Protein AF-A0A094EWT6-F1 (afdb_monomer_lite)

Secondary structure (DSSP, 8-state):
------B-TTTSSSB--EEBTTS-EE-HHHIIIIIHHH-TT--BS--HHHHHHHHHHTTGGGGGS-HHHHHHHHHHTEEEEEEEEE-TTS-EEEEEEE-SHHHHHHHHHHTSSTT--SS---EEEE---BTTSSHHHHHHHHHHHSTTGGG-SS---PPPPPSSSGGGSB--TTEEEEEE-TTTTTSSS-EEEEEEPPBT-BS-SGGGT--SHHHHSEEEE-PPPTT--S-----TTSS--S-----PPPPPPPPP---------

Sequence (265 aa):
MTEPLDLCEKCEERSGDVICSCDARFCEQCFVKKHLVRNPKHRRGGNRKAEEAWNWISGKLGNLTSMATQFKEDEEAKWFGLYTDTTKRQDRITSIVETQRLYKIMAESIHYHNNSPRRQFPSITSFVGETGAGKSTLIRSLIYHSEKAKHFYPLEAPVPGATSGSLAIMSTTGEVNLYLDPTTFGTESPTFYADCEGMLGTEPVAVQHQSEWARYGKRYPVAAKDGMGGLCATAAGVVHGWGTEHNKPARPSGPNHHSQRTNAR

Foldseek 3Di:
DDDPQCAQPPPSPHHQPFQKLCRHGHDPCCVPPPVCVVVVVMDTDHPVVVVVLCCQLLVVVCPVPDPLVLLVVQLLQWAWWWDWDQDPVRDTWIWIFGDCNVVVQVVCLCVVDPPQDVAAAEAEDEDAAAQLPCRQSVQSSQLSPQPQNVVDVVRDGDNRFDNDDPRRQAWDHTTKGKHWRRNQRSYNYTYIYIYTIGPDGDHHPSVVRNDVSRVRTDIGTQDDDPDDPDRDRPPPPPPDDDDDPDDDDDDDDDDDDDDDDDDDD

pLDDT: mean 73.75, std 21.92, range [25.83, 97.62]

Structure (mmCIF, N/CA/C/O backbone):
data_AF-A0A094EWT6-F1
#
_entry.id   AF-A0A094EWT6-F1
#
loop_
_atom_site.group_PDB
_atom_site.id
_atom_site.type_symbol
_atom_site.label_atom_id
_atom_site.label_alt_id
_atom_site.label_comp_id
_atom_site.label_asym_id
_atom_site.label_entity_id
_atom_site.label_seq_id
_atom_site.pdbx_PDB_ins_code
_atom_site.Cartn_x
_atom_site.Cartn_y
_atom_site.Cartn_z
_atom_site.occupancy
_atom_site.B_iso_or_equiv
_atom_site.auth_seq_id
_atom_site.auth_comp_id
_atom_site.auth_asym_id
_atom_site.auth_atom_id
_atom_site.pdbx_PDB_model_num
ATOM 1 N N . MET A 1 1 ? 5.818 -21.428 -35.613 1.00 37.34 1 MET A N 1
ATOM 2 C CA . MET A 1 1 ? 6.049 -19.975 -35.725 1.00 37.34 1 MET A CA 1
ATOM 3 C C . MET A 1 1 ? 7.287 -19.699 -34.898 1.00 37.34 1 MET A C 1
ATOM 5 O O . MET A 1 1 ? 7.262 -19.983 -33.711 1.00 37.34 1 MET A O 1
ATOM 9 N N . THR A 1 2 ? 8.404 -19.354 -35.529 1.00 44.16 2 THR A N 1
ATOM 10 C CA . THR A 1 2 ? 9.647 -19.025 -34.820 1.00 44.16 2 THR A CA 1
ATOM 11 C C . THR A 1 2 ? 9.475 -17.654 -34.183 1.00 44.16 2 THR A C 1
ATOM 13 O O . THR A 1 2 ? 9.240 -16.689 -34.909 1.00 44.16 2 THR A O 1
ATOM 16 N N . GLU A 1 3 ? 9.544 -17.589 -32.853 1.00 49.62 3 GLU A N 1
ATOM 17 C CA . GLU A 1 3 ? 9.694 -16.333 -32.108 1.00 49.62 3 GLU A CA 1
ATOM 18 C C . GLU A 1 3 ? 10.782 -15.477 -32.785 1.00 49.62 3 GLU A C 1
ATOM 20 O O . GLU A 1 3 ? 11.835 -16.026 -33.143 1.00 49.62 3 GLU A O 1
ATOM 25 N N . PRO A 1 4 ? 10.544 -14.176 -33.034 1.00 59.00 4 PRO A N 1
ATOM 26 C CA . PRO A 1 4 ? 11.572 -13.312 -33.592 1.00 59.00 4 PRO A CA 1
ATOM 27 C C . PRO A 1 4 ? 12.773 -13.324 -32.645 1.00 59.00 4 PRO A C 1
ATOM 29 O O . PRO A 1 4 ? 12.642 -13.080 -31.449 1.00 59.00 4 PRO A O 1
ATOM 32 N N . LEU A 1 5 ? 13.949 -13.663 -33.176 1.00 65.12 5 LEU A N 1
ATOM 33 C CA . LEU A 1 5 ? 15.181 -13.624 -32.398 1.00 65.12 5 LEU A CA 1
ATOM 34 C C . LEU A 1 5 ? 15.400 -12.178 -31.946 1.00 65.12 5 LEU A C 1
ATOM 36 O O . LEU A 1 5 ? 15.556 -11.286 -32.781 1.00 65.12 5 LEU A O 1
ATOM 40 N N . ASP A 1 6 ? 15.410 -11.960 -30.631 1.00 84.81 6 ASP A N 1
ATOM 41 C CA . ASP A 1 6 ? 15.710 -10.674 -30.001 1.00 84.81 6 ASP A CA 1
ATOM 42 C C . ASP A 1 6 ? 17.193 -10.327 -30.227 1.00 84.81 6 ASP A C 1
ATOM 44 O O . ASP A 1 6 ? 18.050 -10.508 -29.361 1.00 84.81 6 ASP A O 1
ATOM 48 N N . LEU A 1 7 ? 17.522 -9.892 -31.442 1.00 93.31 7 LEU A N 1
ATOM 49 C CA . LEU A 1 7 ? 18.874 -9.565 -31.878 1.00 93.31 7 LEU A CA 1
ATOM 50 C C . LEU A 1 7 ? 19.273 -8.152 -31.441 1.00 93.31 7 LEU A C 1
ATOM 52 O O . LEU A 1 7 ? 18.455 -7.268 -31.201 1.00 93.31 7 LEU A O 1
ATOM 56 N N . CYS A 1 8 ? 20.579 -7.929 -31.349 1.00 94.06 8 CYS A N 1
ATOM 57 C CA . CYS A 1 8 ? 21.152 -6.620 -31.097 1.00 94.06 8 CYS A CA 1
ATOM 58 C C . CYS A 1 8 ? 20.812 -5.658 -32.242 1.00 94.06 8 CYS A C 1
ATOM 60 O O . CYS A 1 8 ? 21.305 -5.834 -33.350 1.00 94.06 8 CYS A O 1
ATOM 62 N N . GLU A 1 9 ? 20.149 -4.544 -31.940 1.00 92.94 9 GLU A N 1
ATOM 63 C CA . GLU A 1 9 ? 19.759 -3.508 -32.913 1.00 92.94 9 GLU A CA 1
ATOM 64 C C . GLU A 1 9 ? 20.943 -2.764 -33.554 1.00 92.94 9 GLU A C 1
ATOM 66 O O . GLU A 1 9 ? 20.766 -1.885 -34.395 1.00 92.94 9 GLU A O 1
ATOM 71 N N . LYS A 1 10 ? 22.183 -3.059 -33.136 1.00 93.50 10 LYS A N 1
ATOM 72 C CA . LYS A 1 10 ? 23.385 -2.418 -33.682 1.00 93.50 10 LYS A CA 1
ATOM 73 C C . LYS A 1 10 ? 24.199 -3.291 -34.618 1.00 93.50 10 LYS A C 1
ATOM 75 O O . LYS A 1 10 ? 24.806 -2.743 -35.538 1.00 93.50 10 LYS A O 1
ATOM 80 N N . CYS A 1 11 ? 24.334 -4.576 -34.311 1.00 93.69 11 CYS A N 1
ATOM 81 C CA . CYS A 1 11 ? 25.110 -5.496 -35.139 1.00 93.69 11 CYS A CA 1
ATOM 82 C C . CYS A 1 11 ? 24.260 -6.580 -35.779 1.00 93.69 11 CYS A C 1
ATOM 84 O O . CYS A 1 11 ? 24.776 -7.223 -36.672 1.00 93.69 11 CYS A O 1
ATOM 86 N N . GLU A 1 12 ? 23.036 -6.824 -35.303 1.00 93.06 12 GLU A N 1
ATOM 87 C CA . GLU A 1 12 ? 22.095 -7.835 -35.817 1.00 93.06 12 GLU A CA 1
ATOM 88 C C . GLU A 1 12 ? 22.634 -9.285 -35.829 1.00 93.06 12 GLU A C 1
ATOM 90 O O . GLU A 1 12 ? 21.929 -10.220 -36.171 1.00 93.06 12 GLU A O 1
ATOM 95 N N . GLU A 1 13 ? 23.873 -9.497 -35.382 1.00 91.50 13 GLU A N 1
ATOM 96 C CA . GLU A 1 13 ? 24.572 -10.788 -35.371 1.00 91.50 13 GLU A CA 1
ATOM 97 C C . GLU A 1 13 ? 24.490 -11.534 -34.031 1.00 91.50 13 GLU A C 1
ATOM 99 O O . GLU A 1 13 ? 24.772 -12.726 -33.956 1.00 91.50 13 GLU A O 1
ATOM 104 N N . ARG A 1 14 ? 24.198 -10.825 -32.936 1.00 91.06 14 ARG A N 1
ATOM 105 C CA . ARG A 1 14 ? 24.262 -11.352 -31.562 1.00 91.06 14 ARG A CA 1
ATOM 106 C C . ARG A 1 14 ? 22.958 -11.091 -30.832 1.00 91.06 14 ARG A C 1
ATOM 108 O O . ARG A 1 14 ? 22.257 -10.145 -31.184 1.00 91.06 14 ARG A O 1
ATOM 115 N N . SER A 1 15 ? 22.693 -11.860 -29.779 1.00 91.06 15 SER A N 1
ATOM 116 C CA . SER A 1 15 ? 21.574 -11.627 -28.866 1.00 91.06 15 SER A CA 1
ATOM 117 C C . SER A 1 15 ? 21.598 -10.203 -28.295 1.00 91.06 15 SER A C 1
ATOM 119 O O . SER A 1 15 ? 22.645 -9.648 -27.937 1.00 91.06 15 SER A O 1
ATOM 121 N N . GLY A 1 16 ? 20.425 -9.581 -28.263 1.00 90.31 16 GLY A N 1
ATOM 122 C CA . GLY A 1 16 ? 20.163 -8.261 -27.706 1.00 90.31 16 GLY A CA 1
ATOM 123 C C . GLY A 1 16 ? 19.939 -8.303 -26.195 1.00 90.31 16 GLY A C 1
ATOM 124 O O . GLY A 1 16 ? 18.959 -7.740 -25.716 1.00 90.31 16 GLY A O 1
ATOM 125 N N . ASP A 1 17 ? 20.832 -8.961 -25.449 1.00 89.06 17 ASP A N 1
ATOM 126 C CA . ASP A 1 17 ? 20.656 -9.242 -24.011 1.00 89.06 17 ASP A CA 1
ATOM 127 C C . ASP A 1 17 ? 20.635 -7.982 -23.126 1.00 89.06 17 ASP A C 1
ATOM 129 O O . ASP A 1 17 ? 20.215 -8.022 -21.970 1.00 89.06 17 ASP A O 1
ATOM 133 N N . VAL A 1 18 ? 21.104 -6.845 -23.645 1.00 88.62 18 VAL A N 1
ATOM 134 C CA . VAL A 1 18 ? 21.153 -5.574 -22.922 1.00 88.62 18 VAL A CA 1
ATOM 135 C C . VAL A 1 18 ? 20.043 -4.655 -23.410 1.00 88.62 18 VAL A C 1
ATOM 137 O O . VAL A 1 18 ? 20.171 -4.015 -24.452 1.00 88.62 18 VAL A O 1
ATOM 140 N N . ILE A 1 19 ? 18.984 -4.521 -22.614 1.00 88.75 19 ILE A N 1
ATOM 141 C CA . ILE A 1 19 ? 17.982 -3.465 -22.797 1.00 88.75 19 ILE A CA 1
ATOM 142 C C . ILE A 1 19 ? 18.570 -2.158 -22.263 1.00 88.75 19 ILE A C 1
ATOM 144 O O . ILE A 1 19 ? 19.013 -2.089 -21.114 1.00 88.75 19 ILE A O 1
ATOM 148 N N . CYS A 1 20 ? 18.601 -1.120 -23.089 1.00 87.88 20 CYS A N 1
ATOM 149 C CA . CYS A 1 20 ? 19.048 0.207 -22.694 1.00 87.88 20 CYS A CA 1
ATOM 150 C C . CYS A 1 20 ? 17.898 1.038 -22.107 1.00 87.88 20 CYS A C 1
ATOM 152 O O . CYS A 1 20 ? 16.732 0.823 -22.426 1.00 87.88 20 CYS A O 1
ATOM 154 N N . SER A 1 21 ? 18.226 2.065 -21.322 1.00 85.50 21 SER A N 1
ATOM 155 C CA . SER A 1 21 ? 17.273 3.079 -20.859 1.00 85.50 21 SER A CA 1
ATOM 156 C C . SER A 1 21 ? 16.521 3.835 -21.971 1.00 85.50 21 SER A C 1
ATOM 158 O O . SER A 1 21 ? 15.552 4.537 -21.694 1.00 85.50 21 SER A O 1
ATOM 160 N N . CYS A 1 22 ? 16.960 3.716 -23.229 1.00 86.56 22 CYS A N 1
ATOM 161 C CA . CYS A 1 22 ? 16.257 4.222 -24.412 1.00 86.56 22 CYS A CA 1
ATOM 162 C C . CYS A 1 22 ? 15.401 3.157 -25.126 1.00 86.56 22 CYS A C 1
ATOM 164 O O . CYS A 1 22 ? 15.128 3.312 -26.312 1.00 86.56 22 CYS A O 1
ATOM 166 N N . ASP A 1 23 ? 15.053 2.064 -24.441 1.00 85.25 23 ASP A N 1
ATOM 167 C CA . ASP A 1 23 ? 14.289 0.898 -24.924 1.00 85.25 23 ASP A CA 1
ATOM 168 C C . ASP A 1 23 ? 14.967 0.036 -26.007 1.00 85.25 23 ASP A C 1
ATOM 170 O O . ASP A 1 23 ? 14.541 -1.093 -26.238 1.00 85.25 23 ASP A O 1
ATOM 174 N N . ALA A 1 24 ? 16.063 0.503 -26.609 1.00 88.62 24 ALA A N 1
ATOM 175 C CA . ALA A 1 24 ? 16.798 -0.259 -27.615 1.00 88.62 24 ALA A CA 1
ATOM 176 C C . ALA A 1 24 ? 17.609 -1.422 -27.011 1.00 88.62 24 ALA A C 1
ATOM 178 O O . ALA A 1 24 ? 18.192 -1.307 -25.924 1.00 88.62 24 ALA A O 1
ATOM 179 N N . ARG A 1 25 ? 17.694 -2.529 -27.752 1.00 91.12 25 ARG A N 1
ATOM 180 C CA . ARG A 1 25 ? 18.392 -3.765 -27.372 1.00 91.12 25 ARG A CA 1
ATOM 181 C C . ARG A 1 25 ? 19.767 -3.880 -28.014 1.00 91.12 25 ARG A C 1
ATOM 183 O O . ARG A 1 25 ? 19.947 -3.737 -29.222 1.00 91.12 25 ARG A O 1
ATOM 190 N N . PHE A 1 26 ? 20.771 -4.210 -27.209 1.00 93.44 26 PHE A N 1
ATOM 191 C CA . PHE A 1 26 ? 22.153 -4.346 -27.654 1.00 93.44 26 PHE A CA 1
ATOM 192 C C . PHE A 1 26 ? 22.794 -5.621 -27.120 1.00 93.44 26 PHE A C 1
ATOM 194 O O . PHE A 1 26 ? 22.486 -6.078 -26.027 1.00 93.44 26 PHE A O 1
ATOM 201 N N . CYS A 1 27 ? 23.763 -6.164 -27.853 1.00 95.00 27 CYS A N 1
ATOM 202 C CA . CYS A 1 27 ? 24.721 -7.079 -27.254 1.00 95.00 27 CYS A CA 1
ATOM 203 C C . CYS A 1 27 ? 25.705 -6.293 -26.378 1.00 95.00 27 CYS A C 1
ATOM 205 O O . CYS A 1 27 ? 25.946 -5.099 -26.592 1.00 95.00 27 CYS A O 1
ATOM 207 N N . GLU A 1 28 ? 26.348 -6.995 -25.452 1.00 93.38 28 GLU A N 1
ATOM 208 C CA . GLU A 1 28 ? 27.302 -6.448 -24.484 1.00 93.38 28 GLU A CA 1
ATOM 209 C C . GLU A 1 28 ? 28.360 -5.517 -25.110 1.00 93.38 28 GLU A C 1
ATOM 211 O O . GLU A 1 28 ? 28.596 -4.393 -24.658 1.00 93.38 28 GLU A O 1
ATOM 216 N N . GLN A 1 29 ? 28.963 -5.950 -26.221 1.00 95.06 29 GLN A N 1
ATOM 217 C CA . GLN A 1 29 ? 30.016 -5.187 -26.895 1.00 95.06 29 GLN A CA 1
ATOM 218 C C . GLN A 1 29 ? 29.480 -3.926 -27.575 1.00 95.06 29 GLN A C 1
ATOM 220 O O . GLN A 1 29 ? 30.111 -2.871 -27.497 1.00 95.06 29 GLN A O 1
ATOM 225 N N . CYS A 1 30 ? 28.331 -4.021 -28.248 1.00 95.75 30 CYS A N 1
ATOM 226 C CA . CYS A 1 30 ? 27.717 -2.873 -28.905 1.00 95.75 30 CYS A CA 1
ATOM 227 C C . CYS A 1 30 ? 27.198 -1.861 -27.883 1.00 95.75 30 CYS A C 1
ATOM 229 O O . CYS A 1 30 ? 27.327 -0.661 -28.125 1.00 95.75 30 CYS A O 1
ATOM 231 N N . PHE A 1 31 ? 26.701 -2.321 -26.733 1.00 94.25 31 PHE A N 1
ATOM 232 C CA . PHE A 1 31 ? 26.272 -1.447 -25.651 1.00 94.25 31 PHE A CA 1
ATOM 233 C C . PHE A 1 31 ? 27.439 -0.602 -25.118 1.00 94.25 31 PHE A C 1
ATOM 235 O O . PHE A 1 31 ? 27.414 0.624 -25.205 1.00 94.25 31 PHE A O 1
ATOM 242 N N . VAL A 1 32 ? 28.515 -1.242 -24.652 1.00 93.31 32 VAL A N 1
ATOM 243 C CA . VAL A 1 32 ? 29.627 -0.528 -24.003 1.00 93.31 32 VAL A CA 1
ATOM 244 C C . VAL A 1 32 ? 30.474 0.262 -25.005 1.00 93.31 32 VAL A C 1
ATOM 246 O O . VAL A 1 32 ? 30.773 1.431 -24.778 1.00 93.31 32 VAL A O 1
ATOM 249 N N . LYS A 1 33 ? 30.860 -0.349 -26.132 1.00 94.75 33 LYS A N 1
ATOM 250 C CA . LYS A 1 33 ? 31.871 0.235 -27.035 1.00 94.75 33 LYS A CA 1
ATOM 251 C C . LYS A 1 33 ? 31.304 1.173 -28.094 1.00 94.75 33 LYS A C 1
ATOM 253 O O . LYS A 1 33 ? 32.053 1.962 -28.660 1.00 94.75 33 LYS A O 1
ATOM 258 N N . LYS A 1 34 ? 30.014 1.060 -28.424 1.00 93.88 34 LYS A N 1
ATOM 259 C CA . LYS A 1 34 ? 29.393 1.854 -29.498 1.00 93.88 34 LYS A CA 1
ATOM 260 C C . LYS A 1 34 ? 28.275 2.743 -28.968 1.00 93.88 34 LYS A C 1
ATOM 262 O O . LYS A 1 34 ? 28.245 3.926 -29.295 1.00 93.88 34 LYS A O 1
ATOM 267 N N . HIS A 1 35 ? 27.367 2.186 -28.169 1.00 93.88 35 HIS A N 1
ATOM 268 C CA . HIS A 1 35 ? 26.185 2.898 -27.704 1.00 93.88 35 HIS A CA 1
ATOM 269 C C . HIS A 1 35 ? 26.515 3.904 -26.596 1.00 93.88 35 HIS A C 1
ATOM 271 O O . HIS A 1 35 ? 26.248 5.087 -26.790 1.00 93.88 35 HIS A O 1
ATOM 277 N N . LEU A 1 36 ? 27.150 3.481 -25.495 1.00 93.19 36 LEU A N 1
ATOM 278 C CA . LEU A 1 36 ? 27.505 4.371 -24.379 1.00 93.19 36 LEU A CA 1
ATOM 279 C C . LEU A 1 36 ? 28.505 5.461 -24.776 1.00 93.19 36 LEU A C 1
ATOM 281 O O . LEU A 1 36 ? 28.400 6.586 -24.304 1.00 93.19 36 LEU A O 1
ATOM 285 N N . VAL A 1 37 ? 29.428 5.164 -25.695 1.00 92.94 37 VAL A N 1
ATOM 286 C CA . VAL A 1 37 ? 30.371 6.164 -26.227 1.00 92.94 37 VAL A CA 1
ATOM 287 C C . VAL A 1 37 ? 29.633 7.321 -26.912 1.00 92.94 37 VAL A C 1
ATOM 289 O O . VAL A 1 37 ? 30.042 8.471 -26.790 1.00 92.94 37 VAL A O 1
ATOM 292 N N . ARG A 1 38 ? 28.532 7.032 -27.619 1.00 92.62 38 ARG A N 1
ATOM 293 C CA . ARG A 1 38 ? 27.703 8.049 -28.288 1.00 92.62 38 ARG A CA 1
ATOM 294 C C . ARG A 1 38 ? 26.635 8.644 -27.370 1.00 92.62 38 ARG A C 1
ATOM 296 O O . ARG A 1 38 ? 26.251 9.791 -27.559 1.00 92.62 38 ARG A O 1
ATOM 303 N N . ASN A 1 39 ? 26.170 7.872 -26.390 1.00 91.31 39 ASN A N 1
ATOM 304 C CA . ASN A 1 39 ? 25.098 8.229 -25.467 1.00 91.31 39 ASN A CA 1
ATOM 305 C C . ASN A 1 39 ? 25.556 8.019 -24.012 1.00 91.31 39 ASN A C 1
ATOM 307 O O . ASN A 1 39 ? 25.089 7.098 -23.340 1.00 91.31 39 ASN A O 1
ATOM 311 N N . PRO A 1 40 ? 26.458 8.866 -23.488 1.00 90.38 40 PRO A N 1
ATOM 312 C CA . PRO A 1 40 ? 27.095 8.640 -22.187 1.00 90.38 40 PRO A CA 1
ATOM 313 C C . PRO A 1 40 ? 26.135 8.726 -20.991 1.00 90.38 40 PRO A C 1
ATOM 315 O O . PRO A 1 40 ? 26.467 8.263 -19.906 1.00 90.38 40 PRO A O 1
ATOM 318 N N . LYS A 1 41 ? 24.939 9.304 -21.170 1.00 86.12 41 LYS A N 1
ATOM 319 C CA . LYS A 1 41 ? 23.894 9.369 -20.132 1.00 86.12 41 LYS A CA 1
ATOM 320 C C . LYS A 1 41 ? 23.010 8.118 -20.074 1.00 86.12 41 LYS A C 1
ATOM 322 O O . LYS A 1 41 ? 22.190 8.002 -19.165 1.00 86.12 41 LYS A O 1
ATOM 327 N N . HIS A 1 42 ? 23.123 7.220 -21.050 1.00 88.06 42 HIS A N 1
ATOM 328 C CA . HIS A 1 42 ? 22.324 6.002 -21.093 1.00 88.06 42 HIS A CA 1
ATOM 329 C C . HIS A 1 42 ? 22.904 4.936 -20.162 1.00 88.06 42 HIS A C 1
ATOM 331 O O . HIS A 1 42 ? 24.091 4.943 -19.841 1.00 88.06 42 HIS A O 1
ATOM 337 N N . ARG A 1 43 ? 22.059 4.005 -19.717 1.00 86.50 43 ARG A N 1
ATOM 338 C CA . ARG A 1 43 ? 22.450 2.910 -18.819 1.00 86.50 43 ARG A CA 1
ATOM 339 C C . ARG A 1 43 ? 21.758 1.604 -19.193 1.00 86.50 43 ARG A C 1
ATOM 341 O O . ARG A 1 43 ? 20.900 1.577 -20.076 1.00 86.50 43 ARG A O 1
ATOM 348 N N . ARG A 1 44 ? 22.200 0.518 -18.551 1.00 87.38 44 ARG A N 1
ATOM 349 C CA . ARG A 1 44 ? 21.536 -0.788 -18.620 1.00 87.38 44 ARG A CA 1
ATOM 350 C C . ARG A 1 44 ? 20.219 -0.721 -17.870 1.00 87.38 44 ARG A C 1
ATOM 352 O O . ARG A 1 44 ? 20.195 -0.228 -16.744 1.00 87.38 44 ARG A O 1
ATOM 359 N N . GLY A 1 45 ? 19.182 -1.286 -18.468 1.00 71.56 45 GLY A N 1
ATOM 360 C CA . GLY A 1 45 ? 17.834 -1.275 -17.930 1.00 71.56 45 GLY A CA 1
ATOM 361 C C . GLY A 1 45 ? 17.255 0.135 -17.811 1.00 71.56 45 GLY A C 1
ATOM 362 O O . GLY A 1 45 ? 17.915 1.139 -18.084 1.00 71.56 45 GLY A O 1
ATOM 363 N N . GLY A 1 46 ? 15.996 0.184 -17.385 1.00 62.44 46 GLY A N 1
ATOM 364 C CA . GLY A 1 46 ? 15.325 1.429 -17.034 1.00 62.44 46 GLY A CA 1
ATOM 365 C C . GLY A 1 46 ? 14.736 2.149 -18.234 1.00 62.44 46 GLY A C 1
ATOM 366 O O . GLY A 1 46 ? 15.174 3.241 -18.580 1.00 62.44 46 GLY A O 1
ATOM 367 N N . ASN A 1 47 ? 13.698 1.580 -18.846 1.00 67.81 47 ASN A N 1
ATOM 368 C CA . ASN A 1 47 ? 12.816 2.449 -19.610 1.00 67.81 47 ASN A CA 1
ATOM 369 C C . ASN A 1 47 ? 12.203 3.478 -18.653 1.00 67.81 47 ASN A C 1
ATOM 371 O O . ASN A 1 47 ? 11.967 3.178 -17.479 1.00 67.81 47 ASN A O 1
ATOM 375 N N . ARG A 1 48 ? 11.990 4.712 -19.123 1.00 69.81 48 ARG A N 1
ATOM 376 C CA . ARG A 1 48 ? 11.512 5.811 -18.264 1.00 69.81 48 ARG A CA 1
ATOM 377 C C . ARG A 1 48 ? 10.286 5.399 -17.437 1.00 69.81 48 ARG A C 1
ATOM 379 O O . ARG A 1 48 ? 10.194 5.753 -16.271 1.00 69.81 48 ARG A O 1
ATOM 386 N N . LYS A 1 49 ? 9.401 4.583 -18.017 1.00 75.38 49 LYS A N 1
ATOM 387 C CA . LYS A 1 49 ? 8.209 4.042 -17.351 1.00 75.38 49 LYS A CA 1
ATOM 388 C C . LYS A 1 49 ? 8.540 3.105 -16.183 1.00 75.38 49 LYS A C 1
ATOM 390 O O . LYS A 1 49 ? 7.908 3.202 -15.143 1.00 75.38 49 LYS A O 1
ATOM 395 N N . ALA A 1 50 ? 9.515 2.214 -16.330 1.00 77.56 50 ALA A N 1
ATOM 396 C CA . ALA A 1 50 ? 9.964 1.292 -15.292 1.00 77.56 50 ALA A CA 1
ATOM 397 C C . ALA A 1 50 ? 10.690 2.037 -14.173 1.00 77.56 50 ALA A C 1
ATOM 399 O O . ALA A 1 50 ? 10.566 1.667 -13.012 1.00 77.56 50 ALA A O 1
ATOM 400 N N . GLU A 1 51 ? 11.411 3.109 -14.497 1.00 78.12 51 GLU A N 1
ATOM 401 C CA . GLU A 1 51 ? 12.030 3.963 -13.484 1.00 78.12 51 GLU A CA 1
ATOM 402 C C . GLU A 1 51 ? 11.001 4.808 -12.738 1.00 78.12 51 GLU A C 1
ATOM 404 O O . GLU A 1 51 ? 11.075 4.910 -11.519 1.00 78.12 51 GLU A O 1
ATOM 409 N N . GLU A 1 52 ? 10.015 5.368 -13.439 1.00 80.75 52 GLU A N 1
ATOM 410 C CA . GLU A 1 52 ? 8.864 6.045 -12.832 1.00 80.75 52 GLU A CA 1
ATOM 411 C C . GLU A 1 52 ? 8.091 5.090 -11.912 1.00 80.75 52 GLU A C 1
ATOM 413 O O . GLU A 1 52 ? 7.827 5.428 -10.757 1.00 80.75 52 GLU A O 1
ATOM 418 N N . ALA A 1 53 ? 7.809 3.873 -12.386 1.00 84.69 53 ALA A N 1
ATOM 419 C CA . ALA A 1 53 ? 7.177 2.818 -11.603 1.00 84.69 53 ALA A CA 1
ATOM 420 C C . ALA A 1 53 ? 8.003 2.469 -10.368 1.00 84.69 53 ALA A C 1
ATOM 422 O O . ALA A 1 53 ? 7.496 2.509 -9.251 1.00 84.69 53 ALA A O 1
ATOM 423 N N . TRP A 1 54 ? 9.295 2.195 -10.541 1.00 85.69 54 TRP A N 1
ATOM 424 C CA . TRP A 1 54 ? 10.176 1.851 -9.435 1.00 85.69 54 TRP A CA 1
ATOM 425 C C . TRP A 1 54 ? 10.319 2.994 -8.433 1.00 85.69 54 TRP A C 1
ATOM 427 O O . TRP A 1 54 ? 10.320 2.748 -7.230 1.00 85.69 54 TRP A O 1
ATOM 437 N N . ASN A 1 55 ? 10.402 4.245 -8.885 1.00 83.75 55 ASN A N 1
ATOM 438 C CA . ASN A 1 55 ? 10.481 5.408 -8.003 1.00 83.75 55 ASN A CA 1
ATOM 439 C C . ASN A 1 55 ? 9.206 5.583 -7.174 1.00 83.75 55 ASN A C 1
ATOM 441 O O . ASN A 1 55 ? 9.292 5.958 -6.005 1.00 83.75 55 ASN A O 1
ATOM 445 N N . TRP A 1 56 ? 8.037 5.284 -7.742 1.00 85.62 56 TRP A N 1
ATOM 446 C CA . TRP A 1 56 ? 6.791 5.270 -6.984 1.00 85.62 56 TRP A CA 1
ATOM 447 C C . TRP A 1 56 ? 6.735 4.073 -6.025 1.00 85.62 56 TRP A C 1
ATOM 449 O O . TRP A 1 56 ? 6.518 4.258 -4.829 1.00 85.62 56 TRP A O 1
ATOM 459 N N . ILE A 1 57 ? 7.011 2.856 -6.502 1.00 87.19 57 ILE A N 1
ATOM 460 C CA . ILE A 1 57 ? 6.946 1.615 -5.709 1.00 87.19 57 ILE A CA 1
ATOM 461 C C . ILE A 1 57 ? 7.933 1.651 -4.539 1.00 87.19 57 ILE A C 1
ATOM 463 O O . ILE A 1 57 ? 7.573 1.301 -3.424 1.00 87.19 57 ILE A O 1
ATOM 467 N N . SER A 1 58 ? 9.150 2.145 -4.751 1.00 82.50 58 SER A N 1
ATOM 468 C CA . SER A 1 58 ? 10.160 2.287 -3.693 1.00 82.50 58 SER A CA 1
ATOM 469 C C . SER A 1 58 ? 9.954 3.510 -2.791 1.00 82.50 58 SER A C 1
ATOM 471 O O . SER A 1 58 ? 10.755 3.734 -1.891 1.00 82.50 58 SER A O 1
ATOM 473 N N . GLY A 1 59 ? 8.916 4.322 -3.024 1.00 74.31 59 GLY A N 1
ATOM 474 C CA . GLY A 1 59 ? 8.627 5.516 -2.223 1.00 74.31 59 GLY A CA 1
ATOM 475 C C . GLY A 1 59 ? 9.566 6.702 -2.480 1.00 74.31 59 GLY A C 1
ATOM 476 O O . GLY A 1 59 ? 9.407 7.749 -1.861 1.00 74.31 59 GLY A O 1
ATOM 477 N N . LYS A 1 60 ? 10.506 6.599 -3.431 1.00 67.50 60 LYS A N 1
ATOM 478 C CA . LYS A 1 60 ? 11.472 7.664 -3.774 1.00 67.50 60 LYS A CA 1
ATOM 479 C C . LYS A 1 60 ? 10.825 8.943 -4.298 1.00 67.50 60 LYS A C 1
ATOM 481 O O . LYS A 1 60 ? 11.410 10.014 -4.155 1.00 67.50 60 LYS A O 1
ATOM 486 N N . LEU A 1 61 ? 9.633 8.854 -4.894 1.00 53.38 61 LEU A N 1
ATOM 487 C CA . LEU A 1 61 ? 8.879 10.035 -5.335 1.00 53.38 61 LEU A CA 1
ATOM 488 C C . LEU A 1 61 ? 8.447 10.925 -4.151 1.00 53.38 61 LEU A C 1
ATOM 490 O O . LEU A 1 61 ? 8.232 12.120 -4.328 1.00 53.38 61 LEU A O 1
ATOM 494 N N . GLY A 1 62 ? 8.391 10.361 -2.941 1.00 50.00 62 GLY A N 1
ATOM 495 C CA . GLY A 1 62 ? 8.086 11.076 -1.709 1.00 50.00 62 GLY A CA 1
ATOM 496 C C . GLY A 1 62 ? 9.221 11.960 -1.179 1.00 50.00 62 GLY A C 1
ATOM 497 O O . GLY A 1 62 ? 8.981 12.727 -0.258 1.00 50.00 62 GLY A O 1
ATOM 498 N N . ASN A 1 63 ? 10.430 11.931 -1.757 1.00 49.97 63 ASN A N 1
ATOM 499 C CA . ASN A 1 63 ? 11.572 12.743 -1.293 1.00 49.97 63 ASN A CA 1
ATOM 500 C C . ASN A 1 63 ? 11.363 14.273 -1.383 1.00 49.97 63 ASN A C 1
ATOM 502 O O . ASN A 1 63 ? 12.208 15.026 -0.904 1.00 49.97 63 ASN A O 1
ATOM 506 N N . LEU A 1 64 ? 10.275 14.746 -2.003 1.00 49.22 64 LEU A N 1
ATOM 507 C CA . LEU A 1 64 ? 9.876 16.161 -1.998 1.00 49.22 64 LEU A CA 1
ATOM 508 C C . LEU A 1 64 ? 9.099 16.557 -0.729 1.00 49.22 64 LEU A C 1
ATOM 510 O O . LEU A 1 64 ? 9.043 17.739 -0.393 1.00 49.22 64 LEU A O 1
ATOM 514 N N . THR A 1 65 ? 8.528 15.586 -0.016 1.00 54.56 65 THR A N 1
ATOM 515 C CA . THR A 1 65 ? 7.757 15.769 1.217 1.00 54.56 65 THR A CA 1
ATOM 516 C C . THR A 1 65 ? 8.538 15.194 2.395 1.00 54.56 65 THR A C 1
ATOM 518 O O . THR A 1 65 ? 9.189 14.157 2.283 1.00 54.56 65 THR A O 1
ATOM 521 N N . SER A 1 66 ? 8.504 15.861 3.551 1.00 61.09 66 SER A N 1
ATOM 522 C CA . SER A 1 66 ? 9.220 15.362 4.731 1.00 61.09 66 SER A CA 1
ATOM 523 C C . SER A 1 66 ? 8.702 13.974 5.139 1.00 61.09 66 SER A C 1
ATOM 525 O O . SER A 1 66 ? 7.503 13.716 5.033 1.00 61.09 66 SER A O 1
ATOM 527 N N . MET A 1 67 ? 9.574 13.098 5.657 1.00 60.88 67 MET A N 1
ATOM 528 C CA . MET A 1 67 ? 9.176 11.787 6.209 1.00 60.88 67 MET A CA 1
ATOM 529 C C . MET A 1 67 ? 8.007 11.916 7.202 1.00 60.88 67 MET A C 1
ATOM 531 O O . MET A 1 67 ? 7.087 11.108 7.194 1.00 60.88 67 MET A O 1
ATOM 535 N N . ALA A 1 68 ? 7.997 12.979 8.013 1.00 60.69 68 ALA A N 1
ATOM 536 C CA . ALA A 1 68 ? 6.925 13.261 8.965 1.00 60.69 68 ALA A CA 1
ATOM 537 C C . ALA A 1 68 ? 5.565 13.541 8.294 1.00 60.69 68 ALA A C 1
ATOM 539 O O . ALA A 1 68 ? 4.530 13.239 8.877 1.00 60.69 68 ALA A O 1
ATOM 540 N N . THR A 1 69 ? 5.547 14.103 7.082 1.00 63.44 69 THR A N 1
ATOM 541 C CA . THR A 1 69 ? 4.313 14.312 6.307 1.00 63.44 69 THR A CA 1
ATOM 542 C C . THR A 1 69 ? 3.776 12.985 5.785 1.00 63.44 69 THR A C 1
ATOM 544 O O . THR A 1 69 ? 2.595 12.708 5.951 1.00 63.44 69 THR A O 1
ATOM 547 N N . GLN A 1 70 ? 4.652 12.129 5.252 1.00 63.84 70 GLN A N 1
ATOM 548 C CA . GLN A 1 70 ? 4.265 10.803 4.760 1.00 63.84 70 GLN A CA 1
ATOM 549 C C . GLN A 1 70 ? 3.713 9.923 5.884 1.00 63.84 70 GLN A C 1
ATOM 551 O O . GLN A 1 70 ? 2.701 9.261 5.701 1.00 63.84 70 GLN A O 1
ATOM 556 N N . PHE A 1 71 ? 4.326 9.961 7.072 1.00 65.50 71 PHE A N 1
ATOM 557 C CA . PHE A 1 71 ? 3.803 9.225 8.224 1.00 65.50 71 PHE A CA 1
ATOM 558 C C . PHE A 1 71 ? 2.444 9.745 8.702 1.00 65.50 71 PHE A C 1
ATOM 560 O O . PHE A 1 71 ? 1.655 8.947 9.193 1.00 65.50 71 PHE A O 1
ATOM 567 N N . LYS A 1 72 ? 2.151 11.042 8.562 1.00 66.19 72 LYS A N 1
ATOM 568 C CA . LYS A 1 72 ? 0.821 11.585 8.883 1.00 66.19 72 LYS A CA 1
ATOM 569 C C . LYS A 1 72 ? -0.236 11.173 7.863 1.00 66.19 72 LYS A C 1
ATOM 571 O O . LYS A 1 72 ? -1.357 10.886 8.252 1.00 66.19 72 LYS A O 1
ATOM 576 N N . GLU A 1 73 ? 0.115 11.122 6.582 1.00 68.38 73 GLU A N 1
ATOM 577 C CA . GLU A 1 73 ? -0.781 10.619 5.530 1.00 68.38 73 GLU A CA 1
ATOM 578 C C . GLU A 1 73 ? -1.055 9.115 5.715 1.00 68.38 73 GLU A C 1
ATOM 580 O O . GLU A 1 73 ? -2.195 8.669 5.642 1.00 68.38 73 GLU A O 1
ATOM 585 N N . ASP A 1 74 ? -0.025 8.340 6.063 1.00 75.00 74 ASP A N 1
ATOM 586 C CA . ASP A 1 74 ? -0.127 6.907 6.374 1.00 75.00 74 ASP A CA 1
ATOM 587 C C . ASP A 1 74 ? -0.965 6.632 7.643 1.00 75.00 74 ASP A C 1
ATOM 589 O O . ASP A 1 74 ? -1.572 5.570 7.779 1.00 75.00 74 ASP A O 1
ATOM 593 N N . GLU A 1 75 ? -1.076 7.608 8.554 1.00 79.50 75 GLU A N 1
ATOM 594 C CA . GLU A 1 75 ? -1.923 7.518 9.752 1.00 79.50 75 GLU A CA 1
ATOM 595 C C . GLU A 1 75 ? -3.421 7.434 9.402 1.00 79.50 75 GLU A C 1
ATOM 597 O O . GLU A 1 75 ? -4.179 6.787 10.126 1.00 79.50 75 GLU A O 1
ATOM 602 N N . GLU A 1 76 ? -3.866 7.998 8.271 1.00 84.31 76 GLU A N 1
ATOM 603 C CA . GLU A 1 76 ? -5.258 7.862 7.809 1.00 84.31 76 GLU A CA 1
ATOM 604 C C . GLU A 1 76 ? -5.584 6.437 7.340 1.00 84.31 76 GLU A C 1
ATOM 606 O O . GLU A 1 76 ? -6.734 5.993 7.434 1.00 84.31 76 GLU A O 1
ATOM 611 N N . ALA A 1 77 ? -4.569 5.692 6.893 1.00 89.88 77 ALA A N 1
ATOM 612 C CA . ALA A 1 77 ? -4.695 4.292 6.508 1.00 89.88 77 ALA A CA 1
ATOM 613 C C . ALA A 1 77 ? -4.667 3.334 7.713 1.00 89.88 77 ALA A C 1
ATOM 615 O O . ALA A 1 77 ? -4.888 2.131 7.535 1.00 89.88 77 ALA A O 1
ATOM 616 N N . LYS A 1 78 ? -4.441 3.831 8.938 1.00 90.88 78 LYS A N 1
ATOM 617 C CA . LYS A 1 78 ? -4.398 3.010 10.156 1.00 90.88 78 LYS A CA 1
ATOM 618 C C . LYS A 1 78 ? -5.727 2.310 10.372 1.00 90.88 78 LYS A C 1
ATOM 620 O O . LYS A 1 78 ? -6.750 2.980 10.482 1.00 90.88 78 LYS A O 1
ATOM 625 N N . TRP A 1 79 ? -5.733 0.986 10.495 1.00 93.25 79 TRP A N 1
ATOM 626 C CA . TRP A 1 79 ? -6.934 0.221 10.836 1.00 93.25 79 TRP A CA 1
ATOM 627 C C . TRP A 1 79 ? -6.988 -0.104 12.320 1.00 93.25 79 TRP A C 1
ATOM 629 O O . TRP A 1 79 ? -7.936 0.291 12.996 1.00 93.25 79 TRP A O 1
ATOM 639 N N . PHE A 1 80 ? -5.977 -0.775 12.853 1.00 91.81 80 PHE A N 1
ATOM 640 C CA . PHE A 1 80 ? -5.873 -0.987 14.289 1.00 91.81 80 PHE A CA 1
ATOM 641 C C . PHE A 1 80 ? -4.423 -1.165 14.709 1.00 91.81 80 PHE A C 1
ATOM 643 O O . PHE A 1 80 ? -3.549 -1.411 13.883 1.00 91.81 80 PHE A O 1
ATOM 650 N N . GLY A 1 81 ? -4.167 -1.081 16.007 1.00 87.38 81 GLY A N 1
ATOM 651 C CA . GLY A 1 81 ? -2.874 -1.452 16.556 1.00 87.38 81 GLY A CA 1
ATOM 652 C C . GLY A 1 81 ? -2.884 -1.577 18.067 1.00 87.38 81 GLY A C 1
ATOM 653 O O . GLY A 1 81 ? -3.895 -1.311 18.722 1.00 87.38 81 GLY A O 1
ATOM 654 N N . LEU A 1 82 ? -1.752 -1.988 18.629 1.00 82.75 82 LEU A N 1
ATOM 655 C CA . LEU A 1 82 ? -1.555 -1.999 20.073 1.00 82.75 82 LEU A CA 1
ATOM 656 C C . LEU A 1 82 ? -1.173 -0.604 20.571 1.00 82.75 82 LEU A C 1
ATOM 658 O O . LEU A 1 82 ? -0.290 0.053 20.031 1.00 82.75 82 LEU A O 1
ATOM 662 N N . TYR A 1 83 ? -1.818 -0.175 21.650 1.00 82.94 83 TYR A N 1
ATOM 663 C CA . TYR A 1 83 ? -1.498 1.058 22.354 1.00 82.94 83 TYR A CA 1
ATOM 664 C C . TYR A 1 83 ? -1.310 0.761 23.835 1.00 82.94 83 TYR A C 1
ATOM 666 O O . TYR A 1 83 ? -2.160 0.118 24.456 1.00 82.94 83 TYR A O 1
ATOM 674 N N . THR A 1 84 ? -0.205 1.234 24.407 1.00 79.81 84 THR A N 1
ATOM 675 C CA . THR A 1 84 ? 0.061 1.093 25.841 1.00 79.81 84 THR A CA 1
ATOM 676 C C . THR A 1 84 ? -0.015 2.452 26.510 1.00 79.81 84 THR A C 1
ATOM 678 O O . THR A 1 84 ? 0.789 3.338 26.232 1.00 79.81 84 THR A O 1
ATOM 681 N N . ASP A 1 85 ? -0.986 2.597 27.405 1.00 74.62 85 ASP A N 1
ATOM 682 C CA . ASP A 1 85 ? -1.160 3.785 28.230 1.00 74.62 85 ASP A CA 1
ATOM 683 C C . ASP A 1 85 ? -0.450 3.585 29.575 1.00 74.62 85 ASP A C 1
ATOM 685 O O . ASP A 1 85 ? -0.455 2.481 30.131 1.00 74.62 85 ASP A O 1
ATOM 689 N N . THR A 1 86 ? 0.159 4.644 30.107 1.00 75.62 86 THR A N 1
ATOM 690 C CA . THR A 1 86 ? 0.748 4.623 31.452 1.00 75.62 86 THR A CA 1
ATOM 691 C C . THR A 1 86 ? -0.173 5.397 32.373 1.00 75.62 86 THR A C 1
ATOM 693 O O . THR A 1 86 ? -0.298 6.618 32.283 1.00 75.62 86 THR A O 1
ATOM 696 N N . THR A 1 87 ? -0.835 4.686 33.280 1.00 71.56 87 THR A N 1
ATOM 697 C CA . THR A 1 87 ? -1.732 5.326 34.241 1.00 71.56 87 THR A CA 1
ATOM 698 C C . THR A 1 87 ? -0.951 6.203 35.224 1.00 71.56 87 THR A C 1
ATOM 700 O O . THR A 1 87 ? 0.254 6.045 35.426 1.00 71.56 87 THR A O 1
ATOM 703 N N . LYS A 1 88 ? -1.659 7.087 35.942 1.00 69.00 88 LYS A N 1
ATOM 704 C CA . LYS A 1 88 ? -1.077 7.914 37.021 1.00 69.00 88 LYS A CA 1
ATOM 705 C C . LYS A 1 88 ? -0.391 7.098 38.130 1.00 69.00 88 LYS A C 1
ATOM 707 O O . LYS A 1 88 ? 0.379 7.664 38.896 1.00 69.00 88 LYS A O 1
ATOM 712 N N . ARG A 1 89 ? -0.682 5.795 38.232 1.00 71.88 89 ARG A N 1
ATOM 713 C CA . ARG A 1 89 ? -0.084 4.863 39.200 1.00 71.88 89 ARG A CA 1
ATOM 714 C C . ARG A 1 89 ? 1.107 4.077 38.637 1.00 71.88 89 ARG A C 1
ATOM 716 O O . ARG A 1 89 ? 1.583 3.179 39.310 1.00 71.88 89 ARG A O 1
ATOM 723 N N . GLN A 1 90 ? 1.584 4.414 37.434 1.00 70.81 90 GLN A N 1
ATOM 724 C CA . GLN A 1 90 ? 2.609 3.679 36.677 1.00 70.81 90 GLN A CA 1
ATOM 725 C C . GLN A 1 90 ? 2.190 2.278 36.198 1.00 70.81 90 GLN A C 1
ATOM 727 O O . GLN A 1 90 ? 2.999 1.585 35.583 1.00 70.81 90 GLN A O 1
ATOM 732 N N . ASP A 1 91 ? 0.924 1.885 36.371 1.00 76.06 91 ASP A N 1
ATOM 733 C CA . ASP A 1 91 ? 0.403 0.673 35.736 1.00 76.06 91 ASP A CA 1
ATOM 734 C C . ASP A 1 91 ? 0.322 0.882 34.220 1.00 76.06 91 ASP A C 1
ATOM 736 O O . ASP A 1 91 ? -0.205 1.901 33.755 1.00 76.06 91 ASP A O 1
ATOM 740 N N . ARG A 1 92 ? 0.831 -0.090 33.455 1.00 76.75 92 ARG A N 1
ATOM 741 C CA . ARG A 1 92 ? 0.746 -0.120 31.991 1.00 76.75 92 ARG A CA 1
ATOM 742 C C . ARG A 1 92 ? -0.512 -0.866 31.567 1.00 76.75 92 ARG A C 1
ATOM 744 O O . ARG A 1 92 ? -0.659 -2.046 31.873 1.00 76.75 92 ARG A O 1
ATOM 751 N N . ILE A 1 93 ? -1.398 -0.190 30.843 1.00 78.88 93 ILE A N 1
ATOM 752 C CA . ILE A 1 93 ? -2.593 -0.804 30.260 1.00 78.88 93 ILE A CA 1
ATOM 753 C C . ILE A 1 93 ? -2.390 -0.890 28.755 1.00 78.88 93 ILE A C 1
ATOM 755 O O . ILE A 1 93 ? -2.382 0.128 28.063 1.00 78.88 93 ILE A O 1
ATOM 759 N N . THR A 1 94 ? -2.261 -2.109 28.244 1.00 82.56 94 THR A N 1
ATOM 760 C CA . THR A 1 94 ? -2.230 -2.367 26.804 1.00 82.56 94 THR A CA 1
ATOM 761 C C . THR A 1 94 ? -3.649 -2.577 26.288 1.00 82.56 94 THR A C 1
ATOM 763 O O . THR A 1 94 ? -4.440 -3.318 26.869 1.00 82.56 94 THR A O 1
ATOM 766 N N . SER A 1 95 ? -3.994 -1.904 25.197 1.00 85.12 95 SER A N 1
ATOM 767 C CA . SER A 1 95 ? -5.278 -2.029 24.508 1.00 85.12 95 SER A CA 1
ATOM 768 C C . SER A 1 95 ? -5.051 -2.205 23.014 1.00 85.12 95 SER A C 1
ATOM 770 O O . SER A 1 95 ? -4.116 -1.633 22.460 1.00 85.12 95 SER A O 1
ATOM 772 N N . ILE A 1 96 ? -5.935 -2.944 22.350 1.00 88.06 96 ILE A N 1
ATOM 773 C CA . ILE A 1 96 ? -6.098 -2.836 20.901 1.00 88.06 96 ILE A CA 1
ATOM 774 C C . ILE A 1 96 ? -6.910 -1.571 20.649 1.00 88.06 96 ILE A C 1
ATOM 776 O O . ILE A 1 96 ? -7.955 -1.370 21.268 1.00 88.06 96 ILE A O 1
ATOM 780 N N . VAL A 1 97 ? -6.434 -0.709 19.764 1.00 90.12 97 VAL A N 1
ATOM 781 C CA . VAL A 1 97 ? -7.147 0.492 19.348 1.00 90.12 97 VAL A CA 1
ATOM 782 C C . VAL A 1 97 ? -7.534 0.332 17.890 1.00 90.12 97 VAL A C 1
ATOM 784 O O . VAL A 1 97 ? -6.675 0.093 17.052 1.00 90.12 97 VAL A O 1
ATOM 787 N N . GLU A 1 98 ? -8.826 0.420 17.598 1.00 93.12 98 GLU A N 1
ATOM 788 C CA . GLU A 1 98 ? -9.400 0.261 16.261 1.00 93.12 98 GLU A CA 1
ATOM 789 C C . GLU A 1 98 ? -9.918 1.610 15.757 1.00 93.12 98 GLU A C 1
ATOM 791 O O . GLU A 1 98 ? -10.680 2.298 16.443 1.00 93.12 98 GLU A O 1
ATOM 796 N N . THR A 1 99 ? -9.521 2.001 14.553 1.00 93.31 99 THR A N 1
ATOM 797 C CA . THR A 1 99 ? -10.028 3.195 13.874 1.00 93.31 99 THR A CA 1
ATOM 798 C C . THR A 1 99 ? -11.277 2.859 13.048 1.00 93.31 99 THR A C 1
ATOM 800 O O . THR A 1 99 ? -11.687 1.710 12.907 1.00 93.31 99 THR A O 1
ATOM 803 N N . GLN A 1 100 ? -11.880 3.870 12.420 1.00 94.12 100 GLN A N 1
ATOM 804 C CA . GLN A 1 100 ? -12.995 3.661 11.490 1.00 94.12 100 GLN A CA 1
ATOM 805 C C . GLN A 1 100 ? -12.554 3.278 10.066 1.00 94.12 100 GLN A C 1
ATOM 807 O O . GLN A 1 100 ? -13.391 3.270 9.166 1.00 94.12 100 GLN A O 1
ATOM 812 N N . ARG A 1 101 ? -11.269 2.991 9.821 1.00 94.50 101 ARG A N 1
ATOM 813 C CA . ARG A 1 101 ? -10.731 2.817 8.462 1.00 94.50 101 ARG A CA 1
ATOM 814 C C . ARG A 1 101 ? -11.462 1.748 7.651 1.00 94.50 101 ARG A C 1
ATOM 816 O O . ARG A 1 101 ? -11.918 2.053 6.554 1.00 94.50 101 ARG A O 1
ATOM 823 N N . LEU A 1 102 ? -11.637 0.540 8.197 1.00 95.25 102 LEU A N 1
ATOM 824 C CA . LEU A 1 102 ? -12.360 -0.539 7.506 1.00 95.25 102 LEU A CA 1
ATOM 825 C C . LEU A 1 102 ? -13.809 -0.141 7.184 1.00 95.25 102 LEU A C 1
ATOM 827 O O . LEU A 1 102 ? -14.310 -0.420 6.099 1.00 95.25 102 LEU A O 1
ATOM 831 N N . TYR A 1 103 ? -14.484 0.538 8.113 1.00 94.44 103 TYR A N 1
ATOM 832 C CA . TYR A 1 103 ? -15.848 1.010 7.891 1.00 94.44 103 TYR A CA 1
ATOM 833 C C . TYR A 1 103 ? -15.915 2.053 6.764 1.00 94.44 103 TYR A C 1
ATOM 835 O O . TYR A 1 103 ? -16.758 1.940 5.876 1.00 94.44 103 TYR A O 1
ATOM 843 N N . LYS A 1 104 ? -15.008 3.039 6.773 1.00 95.06 104 LYS A N 1
ATOM 844 C CA . LYS A 1 104 ? -14.952 4.109 5.765 1.00 95.06 104 LYS A CA 1
ATOM 845 C C . LYS A 1 104 ? -14.675 3.559 4.367 1.00 95.06 104 LYS A C 1
ATOM 847 O O . LYS A 1 104 ? -15.460 3.817 3.461 1.00 95.06 104 LYS A O 1
ATOM 852 N N . ILE A 1 105 ? -13.643 2.727 4.217 1.00 94.94 105 ILE A N 1
ATOM 853 C CA . ILE A 1 105 ? -13.252 2.176 2.911 1.00 94.94 105 ILE A CA 1
ATOM 854 C C . ILE A 1 105 ? -14.339 1.255 2.328 1.00 94.94 105 ILE A C 1
ATOM 856 O O . ILE A 1 105 ? -14.569 1.233 1.121 1.00 94.94 105 ILE A O 1
ATOM 860 N N . MET A 1 106 ? -15.078 0.542 3.187 1.00 95.69 106 MET A N 1
ATOM 861 C CA . MET A 1 106 ? -16.252 -0.236 2.779 1.00 95.69 106 MET A CA 1
ATOM 862 C C . MET A 1 106 ? -17.412 0.650 2.326 1.00 95.69 106 MET A C 1
ATOM 864 O O . MET A 1 106 ? -18.032 0.367 1.301 1.00 95.69 106 MET A O 1
ATOM 868 N N . ALA A 1 107 ? -17.714 1.720 3.067 1.00 95.69 107 ALA A N 1
ATOM 869 C CA . ALA A 1 107 ? -18.760 2.666 2.688 1.00 95.69 107 ALA A CA 1
ATOM 870 C C . ALA A 1 107 ? -18.438 3.338 1.342 1.00 95.69 107 ALA A C 1
ATOM 872 O O . ALA A 1 107 ? -19.303 3.429 0.474 1.00 95.69 107 ALA A O 1
ATOM 873 N N . GLU A 1 108 ? -17.182 3.733 1.136 1.00 95.06 108 GLU A N 1
ATOM 874 C CA . GLU A 1 108 ? -16.692 4.271 -0.134 1.00 95.06 108 GLU A CA 1
ATOM 875 C C . GLU A 1 108 ? -16.810 3.249 -1.271 1.00 95.06 108 GLU A C 1
ATOM 877 O O . GLU A 1 108 ? -17.292 3.592 -2.348 1.00 95.06 108 GLU A O 1
ATOM 882 N N . SER A 1 109 ? -16.463 1.980 -1.027 1.00 95.69 109 SER A N 1
ATOM 883 C CA . SER A 1 109 ? -16.587 0.906 -2.022 1.00 95.69 109 SER A CA 1
ATOM 884 C C . SER A 1 109 ? -18.035 0.702 -2.479 1.00 95.69 109 SER A C 1
ATOM 886 O O . SER A 1 109 ? -18.295 0.543 -3.671 1.00 95.69 109 SER A O 1
ATOM 888 N N . ILE A 1 110 ? -19.010 0.747 -1.567 1.00 96.56 110 ILE A N 1
ATOM 889 C CA . ILE A 1 110 ? -20.438 0.609 -1.912 1.00 96.56 110 ILE A CA 1
ATOM 890 C C . ILE A 1 110 ? -20.914 1.753 -2.825 1.00 96.56 110 ILE A C 1
ATOM 892 O O . ILE A 1 110 ? -21.844 1.574 -3.613 1.00 96.56 110 ILE A O 1
ATOM 896 N N . HIS A 1 111 ? -20.272 2.918 -2.739 1.00 94.62 111 HIS A N 1
ATOM 897 C CA . HIS A 1 111 ? -20.625 4.124 -3.485 1.00 94.62 111 HIS A CA 1
ATOM 898 C C . HIS A 1 111 ? -19.646 4.465 -4.620 1.00 94.62 111 HIS A C 1
ATOM 900 O O . HIS A 1 111 ? -19.767 5.532 -5.219 1.00 94.62 111 HIS A O 1
ATOM 906 N N . TYR A 1 112 ? -18.700 3.577 -4.941 1.00 93.81 112 TYR A N 1
ATOM 907 C CA . TYR A 1 112 ? -17.616 3.879 -5.879 1.00 93.81 112 TYR A CA 1
ATOM 908 C C . TYR A 1 112 ? -18.097 4.076 -7.324 1.00 93.81 112 TYR A C 1
ATOM 910 O O . TYR A 1 112 ? -17.647 4.981 -8.030 1.00 93.81 112 TYR A O 1
ATOM 918 N N . HIS A 1 113 ? -19.038 3.247 -7.775 1.00 90.12 113 HIS A N 1
ATOM 919 C CA . HIS A 1 113 ? -19.710 3.400 -9.059 1.00 90.12 113 HIS A CA 1
ATOM 920 C C . HIS A 1 113 ? -21.225 3.474 -8.870 1.00 90.12 113 HIS A C 1
ATOM 922 O O . HIS A 1 113 ? -21.782 2.897 -7.937 1.00 90.12 113 HIS A O 1
ATOM 928 N N . ASN A 1 114 ? -21.924 4.111 -9.816 1.00 89.88 114 ASN A N 1
ATOM 929 C CA . ASN A 1 114 ? -23.393 4.180 -9.809 1.00 89.88 114 ASN A CA 1
ATOM 930 C C . ASN A 1 114 ? -24.062 2.793 -9.769 1.00 89.88 114 ASN A C 1
ATOM 932 O O . ASN A 1 114 ? -25.205 2.668 -9.336 1.00 89.88 114 ASN A O 1
ATOM 936 N N . ASN A 1 115 ? -23.358 1.760 -10.236 1.00 92.69 115 ASN A N 1
ATOM 937 C CA . ASN A 1 115 ? -23.794 0.368 -10.267 1.00 92.69 115 ASN A CA 1
ATOM 938 C C . ASN A 1 115 ? -23.028 -0.538 -9.284 1.00 92.69 115 ASN A C 1
ATOM 940 O O . ASN A 1 115 ? -23.115 -1.759 -9.415 1.00 92.69 115 ASN A O 1
ATOM 944 N N . SER A 1 116 ? -22.283 0.021 -8.323 1.00 95.25 116 SER A N 1
ATOM 945 C CA . SER A 1 116 ? -21.627 -0.781 -7.288 1.00 95.25 116 SER A CA 1
ATOM 946 C C . SER A 1 116 ? -22.668 -1.596 -6.503 1.00 95.25 116 SER A C 1
ATOM 948 O O . SER A 1 116 ? -23.710 -1.056 -6.109 1.00 95.25 116 SER A O 1
ATOM 950 N N . PRO A 1 117 ? -22.435 -2.902 -6.271 1.00 95.44 117 PRO A N 1
ATOM 951 C CA . PRO A 1 117 ? -23.355 -3.721 -5.494 1.00 95.44 117 PRO A CA 1
ATOM 952 C C . PRO A 1 117 ? -23.515 -3.175 -4.074 1.00 95.44 117 PRO A C 1
ATOM 954 O O . PRO A 1 117 ? -22.534 -2.928 -3.380 1.00 95.44 117 PRO A O 1
ATOM 957 N N . ARG A 1 118 ? -24.762 -3.036 -3.603 1.00 93.44 118 ARG A N 1
ATOM 958 C CA . ARG A 1 118 ? -25.036 -2.607 -2.215 1.00 93.44 118 ARG A CA 1
ATOM 959 C C . ARG A 1 118 ? -24.582 -3.624 -1.173 1.00 93.44 118 ARG A C 1
ATOM 961 O O . ARG A 1 118 ? -24.335 -3.267 -0.027 1.00 93.44 118 ARG A O 1
ATOM 968 N N . ARG A 1 119 ? -24.543 -4.899 -1.559 1.00 95.75 119 ARG A N 1
ATOM 969 C CA . ARG A 1 119 ? -24.021 -5.991 -0.744 1.00 95.75 119 ARG A CA 1
ATOM 970 C C . ARG A 1 119 ? -22.663 -6.370 -1.320 1.00 95.75 119 ARG A C 1
ATOM 972 O O . ARG A 1 119 ? -22.596 -6.769 -2.476 1.00 95.75 119 ARG A O 1
ATOM 979 N N . GLN A 1 120 ? -21.623 -6.219 -0.510 1.00 96.75 120 GLN A N 1
ATOM 980 C CA . GLN A 1 120 ? -20.250 -6.568 -0.856 1.00 96.75 120 GLN A CA 1
ATOM 981 C C . GLN A 1 120 ? -19.697 -7.561 0.171 1.00 96.75 120 GLN A C 1
ATOM 983 O O . GLN A 1 120 ? -20.061 -7.512 1.348 1.00 96.75 120 GLN A O 1
ATOM 988 N N . PHE A 1 121 ? -18.815 -8.447 -0.279 1.00 96.19 121 PHE A N 1
ATOM 989 C CA . PHE A 1 121 ? -18.149 -9.479 0.509 1.00 96.19 121 PHE A CA 1
ATOM 990 C C . PHE A 1 121 ? -16.636 -9.238 0.455 1.00 96.19 121 PHE A C 1
ATOM 992 O O . PHE A 1 121 ? -15.969 -9.772 -0.434 1.00 96.19 121 PHE A O 1
ATOM 999 N N . PRO A 1 122 ? -16.094 -8.380 1.336 1.00 96.31 122 PRO A N 1
ATOM 1000 C CA . PRO A 1 122 ? -14.705 -7.964 1.242 1.00 96.31 122 PRO A CA 1
ATOM 1001 C C . PRO A 1 122 ? -13.734 -9.090 1.602 1.00 96.31 122 PRO A C 1
ATOM 1003 O O . PRO A 1 122 ? -13.962 -9.850 2.545 1.00 96.31 122 PRO A O 1
ATOM 1006 N N . SER A 1 123 ? -12.610 -9.136 0.895 1.00 97.00 123 SER A N 1
ATOM 1007 C CA . SER A 1 123 ? -11.444 -9.960 1.215 1.00 97.00 123 SER A CA 1
ATOM 1008 C C . SER A 1 123 ? -10.328 -9.085 1.783 1.00 97.00 123 SER A C 1
ATOM 1010 O O . SER A 1 123 ? -10.002 -8.036 1.233 1.00 97.00 123 SER A O 1
ATOM 1012 N N . ILE A 1 124 ? -9.703 -9.525 2.875 1.00 97.06 124 ILE A N 1
ATOM 1013 C CA . ILE A 1 124 ? -8.527 -8.861 3.453 1.00 97.06 124 ILE A CA 1
ATOM 1014 C C . ILE A 1 124 ? -7.314 -9.758 3.217 1.00 97.06 124 ILE A C 1
ATOM 1016 O O . ILE A 1 124 ? -7.305 -10.914 3.634 1.00 97.06 124 ILE A O 1
ATOM 1020 N N . THR A 1 125 ? -6.297 -9.224 2.545 1.00 96.31 125 THR A N 1
ATOM 1021 C CA . THR A 1 125 ? -5.056 -9.930 2.210 1.00 96.31 125 THR A CA 1
ATOM 1022 C C . THR A 1 125 ? -3.891 -9.306 2.964 1.00 96.31 125 THR A C 1
ATOM 1024 O O . THR A 1 125 ? -3.633 -8.116 2.816 1.00 96.31 125 THR A O 1
ATOM 1027 N N . SER A 1 126 ? -3.161 -10.103 3.741 1.00 93.50 126 SER A N 1
ATOM 1028 C CA . SER A 1 126 ? -1.965 -9.664 4.469 1.00 93.50 126 SER A CA 1
ATOM 1029 C C . SER A 1 126 ? -0.734 -10.448 4.035 1.00 93.50 126 SER A C 1
ATOM 1031 O O . SER A 1 126 ? -0.814 -11.660 3.830 1.00 93.50 126 SER A O 1
ATOM 1033 N N . PHE A 1 127 ? 0.420 -9.787 4.013 1.00 90.56 127 PHE A N 1
ATOM 1034 C CA . PHE A 1 127 ? 1.719 -10.441 3.879 1.00 90.56 127 PHE A CA 1
ATOM 1035 C C . PHE A 1 127 ? 2.410 -10.455 5.242 1.00 90.56 127 PHE A C 1
ATOM 1037 O O . PHE A 1 127 ? 2.426 -9.443 5.938 1.00 90.56 127 PHE A O 1
ATOM 1044 N N . VAL A 1 128 ? 2.979 -11.595 5.631 1.00 87.06 128 VAL A N 1
ATOM 1045 C CA . VAL A 1 128 ? 3.659 -11.771 6.923 1.00 87.06 128 VAL A CA 1
ATOM 1046 C C . VAL A 1 128 ? 5.105 -12.170 6.669 1.00 87.06 128 VAL A C 1
ATOM 1048 O O . VAL A 1 128 ? 5.393 -12.971 5.785 1.00 87.06 128 VAL A O 1
ATOM 1051 N N . GLY A 1 129 ? 6.020 -11.585 7.432 1.00 84.62 129 GLY A N 1
ATOM 1052 C CA . GLY A 1 129 ? 7.456 -11.795 7.287 1.00 84.62 129 GLY A CA 1
ATOM 1053 C C . GLY A 1 129 ? 8.248 -10.788 8.109 1.00 84.62 129 GLY A C 1
ATOM 1054 O O . GLY A 1 129 ? 7.686 -9.827 8.641 1.00 84.62 129 GLY A O 1
ATOM 1055 N N . GLU A 1 130 ? 9.556 -10.990 8.199 1.00 83.50 130 GLU A N 1
ATOM 1056 C CA . GLU A 1 130 ? 10.470 -10.149 8.981 1.00 83.50 130 GLU A CA 1
ATOM 1057 C C . GLU A 1 130 ? 10.434 -8.668 8.557 1.00 83.50 130 GLU A C 1
ATOM 1059 O O . GLU A 1 130 ? 10.025 -8.309 7.440 1.00 83.50 130 GLU A O 1
ATOM 1064 N N . THR A 1 131 ? 10.824 -7.775 9.468 1.00 77.88 131 THR A N 1
ATOM 1065 C CA . THR A 1 131 ? 11.045 -6.360 9.135 1.00 77.88 131 THR A CA 1
ATOM 1066 C C . THR A 1 131 ? 12.110 -6.249 8.043 1.00 77.88 131 THR A C 1
ATOM 1068 O O . THR A 1 131 ? 13.098 -6.973 8.041 1.00 77.88 131 THR A O 1
ATOM 1071 N N . GLY A 1 132 ? 11.876 -5.386 7.051 1.00 74.81 132 GLY A N 1
ATOM 1072 C CA . GLY A 1 132 ? 12.775 -5.240 5.900 1.00 74.81 132 GLY A CA 1
ATOM 1073 C C . GLY A 1 132 ? 12.592 -6.272 4.776 1.00 74.81 132 GLY A C 1
ATOM 1074 O O . GLY A 1 132 ? 13.151 -6.077 3.702 1.00 74.81 132 GLY A O 1
ATOM 1075 N N . ALA A 1 133 ? 11.740 -7.295 4.930 1.00 83.12 133 ALA A N 1
ATOM 1076 C CA . ALA A 1 133 ? 11.492 -8.306 3.887 1.00 83.12 133 ALA A CA 1
ATOM 1077 C C . ALA A 1 133 ? 10.740 -7.788 2.634 1.00 83.12 133 ALA A C 1
ATOM 1079 O O . ALA A 1 133 ? 10.440 -8.557 1.726 1.00 83.12 133 ALA A O 1
ATOM 1080 N N . GLY A 1 134 ? 10.404 -6.493 2.575 1.00 84.50 134 GLY A N 1
ATOM 1081 C CA . GLY A 1 134 ? 9.775 -5.869 1.404 1.00 84.50 134 GLY A CA 1
ATOM 1082 C C . GLY A 1 134 ? 8.249 -5.994 1.318 1.00 84.50 134 GLY A C 1
ATOM 1083 O O . GLY A 1 134 ? 7.698 -5.781 0.244 1.00 84.50 134 GLY A O 1
ATOM 1084 N N . LYS A 1 135 ? 7.554 -6.297 2.424 1.00 89.06 135 LYS A N 1
ATOM 1085 C CA . LYS A 1 135 ? 6.080 -6.440 2.477 1.00 89.06 135 LYS A CA 1
ATOM 1086 C C . LYS A 1 135 ? 5.332 -5.204 1.958 1.00 89.06 135 LYS A C 1
ATOM 1088 O O . LYS A 1 135 ? 4.587 -5.303 0.987 1.00 89.06 135 LYS A O 1
ATOM 1093 N N . SER A 1 136 ? 5.605 -4.031 2.529 1.00 86.75 136 SER A N 1
ATOM 1094 C CA . SER A 1 136 ? 5.002 -2.761 2.107 1.00 86.75 136 SER A CA 1
ATOM 1095 C C . SER A 1 136 ? 5.331 -2.438 0.643 1.00 86.75 136 SER A C 1
ATOM 1097 O O . SER A 1 136 ? 4.463 -2.022 -0.121 1.00 86.75 136 SER A O 1
ATOM 1099 N N . THR A 1 137 ? 6.565 -2.713 0.203 1.00 89.56 137 THR A N 1
ATOM 1100 C CA . THR A 1 137 ? 6.989 -2.560 -1.200 1.00 89.56 137 THR A CA 1
ATOM 1101 C C . THR A 1 137 ? 6.211 -3.485 -2.139 1.00 89.56 137 THR A C 1
ATOM 1103 O O . THR A 1 137 ? 5.841 -3.073 -3.238 1.00 89.56 137 THR A O 1
ATOM 1106 N N . LEU A 1 138 ? 5.925 -4.719 -1.714 1.00 92.00 138 LEU A N 1
ATOM 1107 C CA . LEU A 1 138 ? 5.107 -5.662 -2.472 1.00 92.00 138 LEU A CA 1
ATOM 1108 C C . LEU A 1 138 ? 3.665 -5.161 -2.603 1.00 92.00 138 LEU A C 1
ATOM 1110 O O . LEU A 1 138 ? 3.143 -5.142 -3.714 1.00 92.00 138 LEU A O 1
ATOM 1114 N N . ILE A 1 139 ? 3.050 -4.686 -1.514 1.00 93.50 139 ILE A N 1
ATOM 1115 C CA . ILE A 1 139 ? 1.700 -4.098 -1.556 1.00 93.50 139 ILE A CA 1
ATOM 1116 C C . ILE A 1 139 ? 1.665 -2.895 -2.507 1.00 93.50 139 ILE A C 1
ATOM 1118 O O . ILE A 1 139 ? 0.791 -2.822 -3.367 1.00 93.50 139 ILE A O 1
ATOM 1122 N N . ARG A 1 140 ? 2.651 -1.988 -2.436 1.00 91.94 140 ARG A N 1
ATOM 1123 C CA . ARG A 1 140 ? 2.773 -0.874 -3.393 1.00 91.94 140 ARG A CA 1
ATOM 1124 C C . ARG A 1 140 ? 2.875 -1.370 -4.829 1.00 91.94 140 ARG A C 1
ATOM 1126 O O . ARG A 1 140 ? 2.210 -0.828 -5.700 1.00 91.94 140 ARG A O 1
ATOM 1133 N N . SER A 1 141 ? 3.681 -2.397 -5.085 1.00 92.62 141 SER A N 1
ATOM 1134 C CA . SER A 1 141 ? 3.796 -2.993 -6.419 1.00 92.62 141 SER A CA 1
ATOM 1135 C C . SER A 1 141 ? 2.437 -3.485 -6.933 1.00 92.62 141 SER A C 1
ATOM 1137 O O . SER A 1 141 ? 2.036 -3.125 -8.039 1.00 92.62 141 SER A O 1
ATOM 1139 N N . LEU A 1 142 ? 1.680 -4.218 -6.106 1.00 94.81 142 LEU A N 1
ATOM 1140 C CA . LEU A 1 142 ? 0.334 -4.693 -6.450 1.00 94.81 142 LEU A CA 1
ATOM 1141 C C . LEU A 1 142 ? -0.627 -3.534 -6.747 1.00 94.81 142 LEU A C 1
ATOM 1143 O O . LEU A 1 142 ? -1.320 -3.555 -7.762 1.00 94.81 142 LEU A O 1
ATOM 1147 N N . ILE A 1 143 ? -0.629 -2.500 -5.903 1.00 93.50 143 ILE A N 1
ATOM 1148 C CA . ILE A 1 143 ? -1.463 -1.306 -6.084 1.00 93.50 143 ILE A CA 1
ATOM 1149 C C . ILE A 1 143 ? -1.078 -0.559 -7.368 1.00 93.50 143 ILE A C 1
ATOM 1151 O O . ILE A 1 143 ? -1.954 -0.194 -8.145 1.00 93.50 143 ILE A O 1
ATOM 1155 N N . TYR A 1 144 ? 0.216 -0.357 -7.628 1.00 90.69 144 TYR A N 1
ATOM 1156 C CA . TYR A 1 144 ? 0.707 0.366 -8.804 1.00 90.69 144 TYR A CA 1
ATOM 1157 C C . TYR A 1 144 ? 0.349 -0.337 -10.115 1.00 90.69 144 TYR A C 1
ATOM 1159 O O . TYR A 1 144 ? -0.035 0.308 -11.091 1.00 90.69 144 TYR A O 1
ATOM 1167 N N . HIS A 1 145 ? 0.492 -1.663 -10.142 1.00 89.88 145 HIS A N 1
ATOM 1168 C CA . HIS A 1 145 ? 0.226 -2.478 -11.325 1.00 89.88 145 HIS A CA 1
ATOM 1169 C C . HIS A 1 145 ? -1.259 -2.802 -11.527 1.00 89.88 145 HIS A C 1
ATOM 1171 O O . HIS A 1 145 ? -1.620 -3.390 -12.545 1.00 89.88 145 HIS A O 1
ATOM 1177 N N . SER A 1 146 ? -2.118 -2.383 -10.600 1.00 90.75 146 SER A N 1
ATOM 1178 C CA . SER A 1 146 ? -3.568 -2.473 -10.718 1.00 90.75 146 SER A CA 1
ATOM 1179 C C . SER A 1 146 ? -4.065 -1.659 -11.924 1.00 90.75 146 SER A C 1
ATOM 1181 O O . SER A 1 146 ? -3.707 -0.491 -12.089 1.00 90.75 146 SER A O 1
ATOM 1183 N N . GLU A 1 147 ? -4.923 -2.240 -12.771 1.00 81.62 147 GLU A N 1
ATOM 1184 C CA . GLU A 1 147 ? -5.383 -1.607 -14.025 1.00 81.62 147 GLU A CA 1
ATOM 1185 C C . GLU A 1 147 ? -6.043 -0.239 -13.790 1.00 81.62 147 GLU A C 1
ATOM 1187 O O . GLU A 1 147 ? -5.923 0.683 -14.601 1.00 81.62 147 GLU A O 1
ATOM 1192 N N . LYS A 1 148 ? -6.713 -0.100 -12.641 1.00 85.19 148 LYS A N 1
ATOM 1193 C CA . LYS A 1 148 ? -7.463 1.093 -12.233 1.00 85.19 148 LYS A CA 1
ATOM 1194 C C . LYS A 1 148 ? -6.678 2.042 -11.327 1.00 85.19 148 LYS A C 1
ATOM 1196 O O . LYS A 1 148 ? -7.239 3.049 -10.907 1.00 85.19 148 LYS A O 1
ATOM 1201 N N . ALA A 1 149 ? -5.397 1.787 -11.045 1.00 82.56 149 ALA A N 1
ATOM 1202 C CA . ALA A 1 149 ? -4.587 2.608 -10.133 1.00 82.56 149 ALA A CA 1
ATOM 1203 C C . ALA A 1 149 ? -4.632 4.110 -10.472 1.00 82.56 149 ALA A C 1
ATOM 1205 O O . ALA A 1 149 ? -4.717 4.961 -9.594 1.00 82.56 149 ALA A O 1
ATOM 1206 N N . LYS A 1 150 ? -4.656 4.439 -11.769 1.00 81.56 150 LYS A N 1
ATOM 1207 C CA . LYS A 1 150 ? -4.691 5.819 -12.280 1.00 81.56 150 LYS A CA 1
ATOM 1208 C C . LYS A 1 150 ? -5.991 6.572 -11.981 1.00 81.56 150 LYS A C 1
ATOM 1210 O O . LYS A 1 150 ? -6.029 7.782 -12.173 1.00 81.56 150 LYS A O 1
ATOM 1215 N N . HIS A 1 151 ? -7.053 5.879 -11.572 1.00 82.69 151 HIS A N 1
ATOM 1216 C CA . HIS A 1 151 ? -8.342 6.492 -11.236 1.00 82.69 151 HIS A CA 1
ATOM 1217 C C . HIS A 1 151 ? -8.414 6.967 -9.781 1.00 82.69 151 HIS A C 1
ATOM 1219 O O . HIS A 1 151 ? -9.382 7.623 -9.408 1.00 82.69 151 HIS A O 1
ATOM 1225 N N . PHE A 1 152 ? -7.408 6.647 -8.966 1.00 80.88 152 PHE A N 1
ATOM 1226 C CA . PHE A 1 152 ? -7.332 7.055 -7.570 1.00 80.88 152 PHE A CA 1
ATOM 1227 C C . PHE A 1 152 ? -6.287 8.164 -7.436 1.00 80.88 152 PHE A C 1
ATOM 1229 O O . PHE A 1 152 ? -5.122 7.983 -7.795 1.00 80.88 152 PHE A O 1
ATOM 1236 N N . TYR A 1 153 ? -6.713 9.330 -6.949 1.00 76.88 153 TYR A N 1
ATOM 1237 C CA . TYR A 1 153 ? -5.821 10.445 -6.652 1.00 76.88 153 TYR A CA 1
ATOM 1238 C C . TYR A 1 153 ? -6.258 11.147 -5.351 1.00 76.88 153 TYR A C 1
ATOM 1240 O O . TYR A 1 153 ? -7.343 11.731 -5.335 1.00 76.88 153 TYR A O 1
ATOM 1248 N N . PRO A 1 154 ? -5.430 11.125 -4.287 1.00 75.94 154 PRO A N 1
ATOM 1249 C CA . PRO A 1 154 ? -4.145 10.426 -4.202 1.00 75.94 154 PRO A CA 1
ATOM 1250 C C . PRO A 1 154 ? -4.312 8.895 -4.227 1.00 75.94 154 PRO A C 1
ATOM 1252 O O . PRO A 1 154 ? -5.315 8.353 -3.770 1.00 75.94 154 PRO A O 1
ATOM 1255 N N . LEU A 1 155 ? -3.323 8.193 -4.786 1.00 83.75 155 LEU A N 1
ATOM 1256 C CA . LEU A 1 155 ? -3.250 6.733 -4.713 1.00 83.75 155 LEU A CA 1
ATOM 1257 C C . LEU A 1 155 ? -2.563 6.355 -3.399 1.00 83.75 155 LEU A C 1
ATOM 1259 O O . LEU A 1 155 ? -1.335 6.406 -3.303 1.00 83.75 155 LEU A O 1
ATOM 1263 N N . GLU A 1 156 ? -3.364 6.023 -2.391 1.00 87.56 156 GLU A N 1
ATOM 1264 C CA . GLU A 1 156 ? -2.871 5.583 -1.087 1.00 87.56 156 GLU A CA 1
ATOM 1265 C C . GLU A 1 156 ? -2.124 4.253 -1.206 1.00 87.56 156 GLU A C 1
ATOM 1267 O O . GLU A 1 156 ? -2.601 3.301 -1.827 1.00 87.56 156 GLU A O 1
ATOM 1272 N N . ALA A 1 157 ? -0.948 4.175 -0.590 1.00 88.31 157 ALA A N 1
ATOM 1273 C CA . ALA A 1 157 ? -0.173 2.949 -0.506 1.00 88.31 157 ALA A CA 1
ATOM 1274 C C . ALA A 1 157 ? 0.815 3.038 0.663 1.00 88.31 157 ALA A C 1
ATOM 1276 O O . ALA A 1 157 ? 1.284 4.142 0.956 1.00 88.31 157 ALA A O 1
ATOM 1277 N N . PRO A 1 158 ? 1.189 1.906 1.284 1.00 87.38 158 PRO A N 1
ATOM 1278 C CA . PRO A 1 158 ? 1.975 1.931 2.510 1.00 87.38 158 PRO A CA 1
ATOM 1279 C C . PRO A 1 158 ? 3.333 2.583 2.314 1.00 87.38 158 PRO A C 1
ATOM 1281 O O . PRO A 1 158 ? 3.947 2.420 1.259 1.00 87.38 158 PRO A O 1
ATOM 1284 N N . VAL A 1 159 ? 3.818 3.313 3.314 1.00 78.25 159 VAL A N 1
ATOM 1285 C CA . VAL A 1 159 ? 5.162 3.908 3.281 1.00 78.25 159 VAL A CA 1
ATOM 1286 C C . VAL A 1 159 ? 6.217 2.794 3.377 1.00 78.25 159 VAL A C 1
ATOM 1288 O O . VAL A 1 159 ? 6.252 2.075 4.376 1.00 78.25 159 VAL A O 1
ATOM 1291 N N . PRO A 1 160 ? 7.103 2.608 2.374 1.00 70.50 160 PRO A N 1
ATOM 1292 C CA . PRO A 1 160 ? 8.186 1.637 2.485 1.00 70.50 160 PRO A CA 1
ATOM 1293 C C . PRO A 1 160 ? 9.111 1.975 3.652 1.00 70.50 160 PRO A C 1
ATOM 1295 O O . PRO A 1 160 ? 9.546 3.119 3.794 1.00 70.50 160 PRO A O 1
ATOM 1298 N N . GLY A 1 161 ? 9.479 0.966 4.441 1.00 62.97 161 GLY A N 1
ATOM 1299 C CA . GLY A 1 161 ? 10.570 1.100 5.404 1.00 62.97 161 GLY A CA 1
ATOM 1300 C C . GLY A 1 161 ? 11.885 1.481 4.711 1.00 62.97 161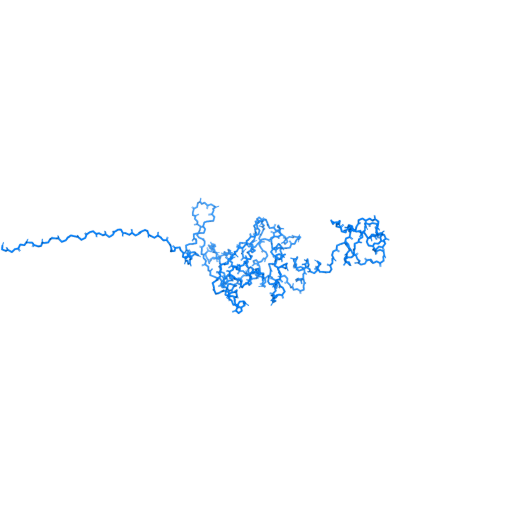 GLY A C 1
ATOM 1301 O O . GLY A 1 161 ? 12.101 1.171 3.535 1.00 62.97 161 GLY A O 1
ATOM 1302 N N . ALA A 1 162 ? 12.782 2.150 5.439 1.00 59.03 162 ALA A N 1
ATOM 1303 C CA . ALA A 1 162 ? 14.087 2.514 4.901 1.00 59.03 162 ALA A CA 1
ATOM 1304 C C . ALA A 1 162 ? 14.848 1.255 4.449 1.00 59.03 162 ALA A C 1
ATOM 1306 O O . ALA A 1 162 ? 14.976 0.291 5.195 1.00 59.03 162 ALA A O 1
ATOM 1307 N N . THR A 1 163 ? 15.389 1.261 3.230 1.00 51.81 163 THR A N 1
ATOM 1308 C CA . THR A 1 163 ? 16.125 0.109 2.677 1.00 51.81 163 THR A CA 1
ATOM 1309 C C . THR A 1 163 ? 17.558 -0.006 3.204 1.00 51.81 163 THR A C 1
ATOM 1311 O O . THR A 1 163 ? 18.264 -0.957 2.876 1.00 51.81 163 THR A O 1
ATOM 1314 N N . SER A 1 164 ? 18.048 0.984 3.958 1.00 44.84 164 SER A N 1
ATOM 1315 C CA . SER A 1 164 ? 19.417 1.028 4.487 1.00 44.84 164 SER A CA 1
ATOM 1316 C C . SER A 1 164 ? 19.524 1.977 5.685 1.00 44.84 164 SER A C 1
ATOM 1318 O O . SER A 1 164 ? 18.796 2.965 5.767 1.00 44.84 164 SER A O 1
ATOM 1320 N N . GLY A 1 165 ? 20.474 1.704 6.583 1.00 47.00 165 GLY A N 1
ATOM 1321 C CA . GLY A 1 165 ? 20.737 2.511 7.779 1.00 47.00 165 GLY A CA 1
ATOM 1322 C C . GLY A 1 165 ? 19.971 2.041 9.019 1.00 47.00 165 GLY A C 1
ATOM 1323 O O . GLY A 1 165 ? 19.228 1.064 8.975 1.00 47.00 1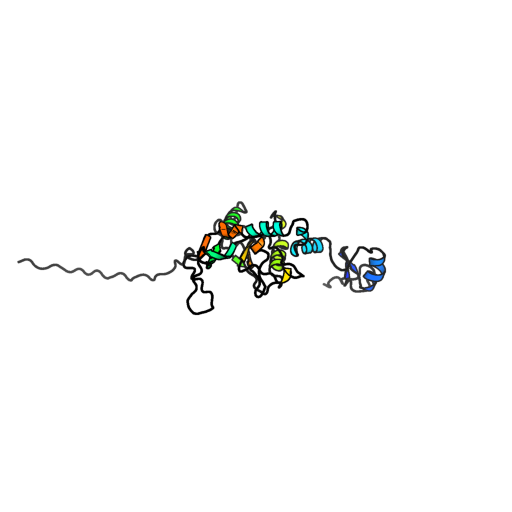65 GLY A O 1
ATOM 1324 N N . SER A 1 166 ? 20.155 2.746 10.139 1.00 47.88 166 SER A N 1
ATOM 1325 C CA . SER A 1 166 ? 19.516 2.423 11.426 1.00 47.88 166 SER A CA 1
ATOM 1326 C C . SER A 1 166 ? 17.985 2.410 11.361 1.00 47.88 166 SER A C 1
ATOM 1328 O O . SER A 1 166 ? 17.361 1.706 12.142 1.00 47.88 166 SER A O 1
ATOM 1330 N N . LEU A 1 167 ? 17.397 3.117 10.389 1.00 49.97 167 LEU A N 1
ATOM 1331 C CA . LEU A 1 167 ? 15.956 3.191 10.126 1.00 49.97 167 LEU A CA 1
ATOM 1332 C C . LEU A 1 167 ? 15.359 1.902 9.520 1.00 49.97 167 LEU A C 1
ATOM 1334 O O . LEU A 1 167 ? 14.145 1.733 9.553 1.00 49.97 167 LEU A O 1
ATOM 1338 N N . ALA A 1 168 ? 16.180 0.996 8.970 1.00 46.12 168 ALA A N 1
ATOM 1339 C CA . ALA A 1 168 ? 15.724 -0.228 8.292 1.00 46.12 168 ALA A CA 1
ATOM 1340 C C . ALA A 1 168 ? 15.279 -1.350 9.249 1.00 46.12 168 ALA A C 1
ATOM 1342 O O . ALA A 1 168 ? 14.581 -2.276 8.843 1.00 46.12 168 ALA A O 1
ATOM 1343 N N . ILE A 1 169 ? 15.700 -1.273 10.514 1.00 42.22 169 ILE A N 1
ATOM 1344 C CA . ILE A 1 169 ? 15.442 -2.277 11.563 1.00 42.22 169 ILE A CA 1
ATOM 1345 C C . ILE A 1 169 ? 14.263 -1.834 12.458 1.00 42.22 169 ILE A C 1
ATOM 1347 O O . ILE A 1 169 ? 13.777 -2.581 13.306 1.00 42.22 169 ILE A O 1
ATOM 1351 N N . MET A 1 170 ? 13.765 -0.613 12.258 1.00 50.97 170 MET A N 1
ATOM 1352 C CA . MET A 1 170 ? 12.804 0.034 13.148 1.00 50.97 170 MET A CA 1
ATOM 1353 C C . MET A 1 170 ? 11.387 -0.421 12.810 1.00 50.97 170 MET A C 1
ATOM 1355 O O . MET A 1 170 ? 10.926 -0.244 11.685 1.00 50.97 170 MET A O 1
ATOM 1359 N N . SER A 1 171 ? 10.714 -1.039 13.776 1.00 47.00 171 SER A N 1
ATOM 1360 C CA . SER A 1 171 ? 9.383 -1.639 13.605 1.00 47.00 171 SER A CA 1
ATOM 1361 C C . SER A 1 171 ? 8.340 -0.827 14.362 1.00 47.00 171 SER A C 1
ATOM 1363 O O . SER A 1 171 ? 8.700 -0.136 15.302 1.00 47.00 171 SER A O 1
ATOM 1365 N N . THR A 1 172 ? 7.081 -0.831 13.927 1.00 47.25 172 THR A N 1
ATOM 1366 C CA . THR A 1 172 ? 5.958 -0.048 14.472 1.00 47.25 172 THR A CA 1
ATOM 1367 C C . THR A 1 172 ? 5.050 -0.859 15.402 1.00 47.25 172 THR A C 1
ATOM 1369 O O . THR A 1 172 ? 3.937 -1.167 15.010 1.00 47.25 172 THR A O 1
ATOM 1372 N N . THR A 1 173 ? 5.539 -1.202 16.601 1.00 49.84 173 THR A N 1
ATOM 1373 C C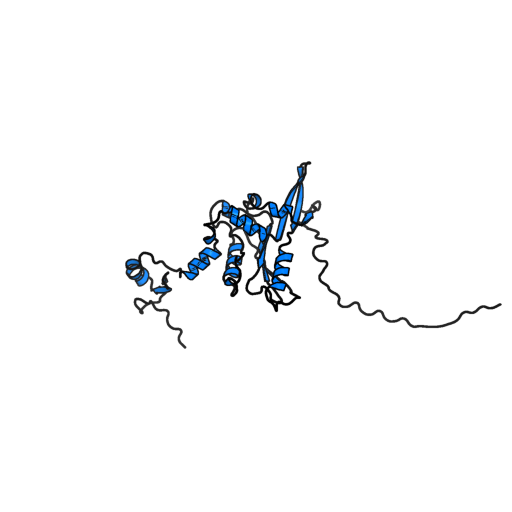A . THR A 1 173 ? 4.901 -1.778 17.825 1.00 49.84 173 THR A CA 1
ATOM 1374 C C . THR A 1 173 ? 3.494 -2.428 17.785 1.00 49.84 173 THR A C 1
ATOM 1376 O O . THR A 1 173 ? 2.805 -2.474 18.804 1.00 49.84 173 THR A O 1
ATOM 1379 N N . GLY A 1 174 ? 3.064 -3.018 16.681 1.00 60.47 174 GLY A N 1
ATOM 1380 C CA . GLY A 1 174 ? 1.837 -3.789 16.515 1.00 60.47 174 GLY A CA 1
ATOM 1381 C C . GLY A 1 174 ? 0.743 -3.088 15.716 1.00 60.47 174 GLY A C 1
ATOM 1382 O O . GLY A 1 174 ? -0.431 -3.314 16.002 1.00 60.47 174 GLY A O 1
ATOM 1383 N N . GLU A 1 175 ? 1.086 -2.218 14.769 1.00 80.88 175 GLU A N 1
ATOM 1384 C CA . GLU A 1 175 ? 0.121 -1.490 13.936 1.00 80.88 175 GLU A CA 1
ATOM 1385 C C . GLU A 1 175 ? -0.202 -2.222 12.623 1.00 80.88 175 GLU A C 1
ATOM 1387 O O . GLU A 1 175 ? 0.651 -2.868 12.012 1.00 80.88 175 GLU A O 1
ATOM 1392 N N . VAL A 1 176 ? -1.454 -2.093 12.181 1.00 88.50 176 VAL A N 1
ATOM 1393 C CA . VAL A 1 176 ? -1.960 -2.613 10.910 1.00 88.50 176 VAL A CA 1
ATOM 1394 C C . VAL A 1 176 ? -2.610 -1.472 10.141 1.00 88.50 176 VAL A C 1
ATOM 1396 O O . VAL A 1 176 ? -3.573 -0.854 10.606 1.00 88.50 176 VAL A O 1
ATOM 1399 N N . ASN A 1 177 ? -2.095 -1.216 8.943 1.00 91.50 177 ASN A N 1
ATOM 1400 C CA . ASN A 1 177 ? -2.671 -0.276 7.987 1.00 91.50 177 ASN A CA 1
ATOM 1401 C C . ASN A 1 177 ? -3.490 -1.044 6.937 1.00 91.50 177 ASN A C 1
ATOM 1403 O O . ASN A 1 177 ? -3.195 -2.203 6.645 1.00 91.50 177 ASN A O 1
ATOM 1407 N N . LEU A 1 178 ? -4.514 -0.417 6.357 1.00 94.81 178 LEU A N 1
ATOM 1408 C CA . LEU A 1 178 ? -5.416 -1.051 5.394 1.00 94.81 178 LEU A CA 1
ATOM 1409 C C . LEU A 1 178 ? -5.577 -0.194 4.132 1.00 94.81 178 LEU A C 1
ATOM 1411 O O . LEU A 1 178 ? -6.008 0.959 4.200 1.00 94.81 178 LEU A O 1
ATOM 1415 N N . TYR A 1 179 ? -5.297 -0.793 2.977 1.00 95.00 179 TYR A N 1
ATOM 1416 C CA . TYR A 1 179 ? -5.318 -0.168 1.652 1.00 95.00 179 TYR A CA 1
ATOM 1417 C C . TYR A 1 179 ? -6.305 -0.881 0.739 1.00 95.00 179 TYR A C 1
ATOM 1419 O O . TYR A 1 179 ? -6.495 -2.087 0.864 1.00 95.00 179 TYR A O 1
ATOM 1427 N N . LEU A 1 180 ? -6.911 -0.169 -0.208 1.00 95.31 180 LEU A N 1
ATOM 1428 C CA . LEU A 1 180 ? -7.734 -0.810 -1.234 1.00 95.31 180 LEU A CA 1
ATOM 1429 C C . LEU A 1 180 ? -6.893 -1.403 -2.363 1.00 95.31 180 LEU A C 1
ATOM 1431 O O . LEU A 1 180 ? -5.830 -0.884 -2.695 1.00 95.31 180 LEU A O 1
ATOM 1435 N N . ASP A 1 181 ? -7.395 -2.470 -2.981 1.00 95.69 181 ASP A N 1
ATOM 1436 C CA . ASP A 1 181 ? -6.991 -2.847 -4.331 1.00 95.69 181 ASP A CA 1
ATOM 1437 C C . ASP A 1 181 ? -7.829 -2.061 -5.355 1.00 95.69 181 ASP A C 1
ATOM 1439 O O . ASP A 1 181 ? -9.041 -2.285 -5.448 1.00 95.69 181 ASP A O 1
ATOM 1443 N N . PRO A 1 182 ? -7.213 -1.192 -6.180 1.00 95.19 182 PRO A N 1
ATOM 1444 C CA . PRO A 1 182 ? -7.945 -0.407 -7.169 1.00 95.19 182 PRO A CA 1
ATOM 1445 C C . PRO A 1 182 ? -8.753 -1.252 -8.164 1.00 95.19 182 PRO A C 1
ATOM 1447 O O . PRO A 1 182 ? -9.770 -0.780 -8.669 1.00 95.19 182 PRO A O 1
ATOM 1450 N N . THR A 1 183 ? -8.328 -2.485 -8.465 1.00 94.44 183 THR A N 1
ATOM 1451 C CA . THR A 1 183 ? -8.954 -3.324 -9.502 1.00 94.44 183 THR A CA 1
ATOM 1452 C C . THR A 1 183 ? -10.314 -3.836 -9.038 1.00 94.44 183 THR A C 1
ATOM 1454 O O . THR A 1 183 ? -11.309 -3.704 -9.765 1.00 94.44 183 THR A O 1
ATOM 1457 N N . THR A 1 184 ? -10.362 -4.372 -7.817 1.00 95.50 184 THR A N 1
ATOM 1458 C CA . THR A 1 184 ? -11.559 -4.974 -7.215 1.00 95.50 184 THR A CA 1
ATOM 1459 C C . THR A 1 184 ? -12.428 -3.985 -6.434 1.00 95.50 184 THR A C 1
ATOM 1461 O O . THR A 1 184 ? -13.559 -4.327 -6.075 1.00 95.50 184 THR A O 1
ATOM 1464 N N . PHE A 1 185 ? -11.968 -2.754 -6.197 1.00 96.19 185 PHE A N 1
ATOM 1465 C CA . PHE A 1 185 ? -12.756 -1.739 -5.497 1.00 96.19 185 PHE A CA 1
ATOM 1466 C C . PHE A 1 185 ? -14.097 -1.455 -6.197 1.00 96.19 185 PHE A C 1
ATOM 1468 O O . PHE A 1 185 ? -14.175 -1.350 -7.425 1.00 96.19 185 PHE A O 1
ATOM 1475 N N . GLY A 1 186 ? -15.173 -1.366 -5.411 1.00 95.56 186 GLY A N 1
ATOM 1476 C CA . GLY A 1 186 ? -16.530 -1.152 -5.916 1.00 95.56 186 GLY A CA 1
ATOM 1477 C C . GLY A 1 186 ? -17.217 -2.362 -6.553 1.00 95.56 186 GLY A C 1
ATOM 1478 O O . GLY A 1 186 ? -18.349 -2.218 -7.024 1.00 95.56 186 GLY A O 1
ATOM 1479 N N . THR A 1 187 ? -16.572 -3.533 -6.571 1.00 96.25 187 THR A N 1
ATOM 1480 C CA . THR A 1 187 ? -17.163 -4.797 -7.047 1.00 96.25 187 THR A CA 1
ATOM 1481 C C . THR A 1 187 ? -17.941 -5.518 -5.937 1.00 96.25 187 THR A C 1
ATOM 1483 O O . THR A 1 187 ? -18.017 -5.039 -4.809 1.00 96.25 187 THR A O 1
ATOM 1486 N N . GLU A 1 188 ? -18.542 -6.676 -6.233 1.00 96.94 188 GLU A N 1
ATOM 1487 C CA . GLU A 1 188 ? -19.204 -7.520 -5.222 1.00 96.94 188 GLU A CA 1
ATOM 1488 C C . GLU A 1 188 ? -18.218 -8.078 -4.181 1.00 96.94 188 GLU A C 1
ATOM 1490 O O . GLU A 1 188 ? -18.610 -8.349 -3.048 1.00 96.94 188 GLU A O 1
ATOM 1495 N N . SER A 1 189 ? -16.935 -8.205 -4.526 1.00 97.00 189 SER A N 1
ATOM 1496 C CA . SER A 1 189 ? -15.898 -8.752 -3.645 1.00 97.00 189 SER A CA 1
ATOM 1497 C C . SER A 1 189 ? -14.648 -7.868 -3.665 1.00 97.00 189 SER A C 1
ATOM 1499 O O . SER A 1 189 ? -13.644 -8.231 -4.284 1.00 97.00 189 SER A O 1
ATOM 1501 N N . PRO A 1 190 ? -14.697 -6.677 -3.037 1.00 97.25 190 PRO A N 1
ATOM 1502 C CA . PRO A 1 190 ? -13.545 -5.791 -2.983 1.00 97.25 190 PRO A CA 1
ATOM 1503 C C . PRO A 1 190 ? -12.424 -6.418 -2.151 1.00 97.25 190 PRO A C 1
ATOM 1505 O O . PRO A 1 190 ? -12.669 -6.967 -1.078 1.00 97.25 190 PRO A O 1
ATOM 1508 N N . THR A 1 191 ? -11.188 -6.314 -2.637 1.00 97.62 191 THR A N 1
ATOM 1509 C CA . THR A 1 191 ? -9.998 -6.750 -1.904 1.00 97.62 191 THR A CA 1
ATOM 1510 C C . THR A 1 191 ? -9.325 -5.559 -1.234 1.00 97.62 191 THR A C 1
ATOM 1512 O O . THR A 1 191 ? -9.161 -4.496 -1.834 1.00 97.62 191 THR A O 1
ATOM 1515 N N . PHE A 1 192 ? -8.896 -5.754 0.009 1.00 97.31 192 PHE A N 1
ATOM 1516 C CA . PHE A 1 192 ? -8.094 -4.803 0.765 1.00 97.31 192 PHE A CA 1
ATOM 1517 C C . PHE A 1 192 ? -6.771 -5.444 1.185 1.00 97.31 192 PHE A C 1
ATOM 1519 O O . PHE A 1 192 ? -6.736 -6.591 1.633 1.00 97.31 192 PHE A O 1
ATOM 1526 N N . TYR A 1 193 ? -5.680 -4.698 1.062 1.00 96.81 193 TYR A N 1
ATOM 1527 C CA . TYR A 1 193 ? -4.357 -5.099 1.513 1.00 96.81 193 TYR A CA 1
ATOM 1528 C C . TYR A 1 193 ? -4.115 -4.590 2.930 1.00 96.81 193 TYR A C 1
ATOM 1530 O O . TYR A 1 193 ? -4.141 -3.384 3.175 1.00 96.81 193 TYR A O 1
ATOM 1538 N N . ALA A 1 194 ? -3.866 -5.508 3.856 1.00 94.88 194 ALA A N 1
ATOM 1539 C CA . ALA A 1 194 ? -3.405 -5.193 5.196 1.00 94.88 194 ALA A CA 1
ATOM 1540 C C . ALA A 1 194 ? -1.871 -5.177 5.201 1.00 94.88 194 ALA A C 1
ATOM 1542 O O . ALA A 1 194 ? -1.236 -6.209 4.960 1.00 94.88 194 ALA A O 1
ATOM 1543 N N . ASP A 1 195 ? -1.288 -4.008 5.460 1.00 91.06 195 ASP A N 1
ATOM 1544 C CA . ASP A 1 195 ? 0.145 -3.894 5.714 1.00 91.06 195 ASP A CA 1
ATOM 1545 C C . ASP A 1 195 ? 0.387 -4.075 7.207 1.00 91.06 195 ASP A C 1
ATOM 1547 O O . ASP A 1 195 ? -0.042 -3.262 8.033 1.00 91.06 195 ASP A O 1
ATOM 1551 N N . CYS A 1 196 ? 1.026 -5.194 7.528 1.00 86.06 196 CYS A N 1
ATOM 1552 C CA . CYS A 1 196 ? 1.358 -5.583 8.883 1.00 86.06 196 CYS A CA 1
ATOM 1553 C C . CYS A 1 196 ? 2.828 -5.280 9.157 1.00 86.06 196 CYS A C 1
ATOM 1555 O O . CYS A 1 196 ? 3.699 -5.459 8.296 1.00 86.06 196 CYS A O 1
ATOM 1557 N N . GLU A 1 197 ? 3.115 -4.927 10.403 1.00 76.50 197 GLU A N 1
ATOM 1558 C CA . GLU A 1 197 ? 4.483 -4.836 10.890 1.00 76.50 197 GLU A CA 1
ATOM 1559 C C . GLU A 1 197 ? 5.271 -6.134 10.634 1.00 76.50 197 GLU A C 1
ATOM 1561 O O . GLU A 1 197 ? 4.739 -7.250 10.619 1.00 76.50 197 GLU A O 1
ATOM 1566 N N . GLY A 1 198 ? 6.577 -5.982 10.407 1.00 68.69 198 GLY A N 1
ATOM 1567 C CA . GLY A 1 198 ? 7.472 -7.122 10.365 1.00 68.69 198 GLY A CA 1
ATOM 1568 C C . GLY A 1 198 ? 7.802 -7.685 11.738 1.00 68.69 198 GLY A C 1
ATOM 1569 O O . GLY A 1 198 ? 7.850 -6.981 12.739 1.00 68.69 198 GLY A O 1
ATOM 1570 N N . MET A 1 199 ? 8.064 -8.986 11.770 1.00 67.19 199 MET A N 1
ATOM 1571 C CA . MET A 1 199 ? 8.573 -9.637 12.972 1.00 67.19 199 MET A CA 1
ATOM 1572 C C . MET A 1 199 ? 10.041 -9.237 13.224 1.00 67.19 199 MET A C 1
ATOM 1574 O O . MET A 1 199 ? 10.778 -8.974 12.273 1.00 67.19 199 MET A O 1
ATOM 1578 N N . LEU A 1 200 ? 10.467 -9.278 14.495 1.00 64.44 200 LEU A N 1
ATOM 1579 C CA . LEU A 1 200 ? 11.867 -9.192 14.963 1.00 64.44 200 LEU A CA 1
ATOM 1580 C C . LEU A 1 200 ? 12.600 -7.841 14.855 1.00 64.44 200 LEU A C 1
ATOM 1582 O O . LEU A 1 200 ? 13.811 -7.820 15.073 1.00 64.44 200 LEU A O 1
ATOM 1586 N N . GLY A 1 201 ? 11.946 -6.717 14.559 1.00 57.62 201 GLY A N 1
ATOM 1587 C CA . GLY A 1 201 ? 12.657 -5.431 14.599 1.00 57.62 201 GLY A CA 1
ATOM 1588 C C . GLY A 1 201 ? 12.562 -4.677 15.933 1.00 57.62 201 GLY A C 1
ATOM 1589 O O . GLY A 1 201 ? 12.003 -5.161 16.917 1.00 57.62 201 GLY A O 1
ATOM 1590 N N . THR A 1 202 ? 13.208 -3.511 15.981 1.00 56.72 202 THR A N 1
ATOM 1591 C CA . THR A 1 202 ? 13.432 -2.691 17.189 1.00 56.72 202 THR A CA 1
ATOM 1592 C C . THR A 1 202 ? 12.356 -1.616 17.383 1.00 56.72 202 THR A C 1
ATOM 1594 O O . THR A 1 202 ? 11.452 -1.498 16.559 1.00 56.72 202 THR A O 1
ATOM 1597 N N . GLU A 1 203 ? 12.474 -0.797 18.441 1.00 49.72 203 GLU A N 1
ATOM 1598 C CA . GLU A 1 203 ? 11.533 0.291 18.761 1.00 49.72 203 GLU A CA 1
ATOM 1599 C C . GLU A 1 203 ? 11.232 1.248 17.575 1.00 49.72 203 GLU A C 1
ATOM 1601 O O . GLU A 1 203 ? 12.120 1.512 16.753 1.00 49.72 203 GLU A O 1
ATOM 1606 N N . PRO A 1 204 ? 10.008 1.814 17.493 1.00 51.78 204 PRO A N 1
ATOM 1607 C CA . PRO A 1 204 ? 9.526 2.522 16.304 1.00 51.78 204 PRO A CA 1
ATOM 1608 C C . PRO A 1 204 ? 9.940 3.983 16.180 1.00 51.78 204 PRO A C 1
ATOM 1610 O O . PRO A 1 204 ? 9.867 4.747 17.141 1.00 51.78 204 PRO A O 1
ATOM 1613 N N . VAL A 1 205 ? 10.162 4.431 14.937 1.00 49.84 205 VAL A N 1
ATOM 1614 C CA . VAL A 1 205 ? 10.106 5.864 14.575 1.00 49.84 205 VAL A CA 1
ATOM 1615 C C . VAL A 1 205 ? 8.665 6.341 14.404 1.00 49.84 205 VAL A C 1
ATOM 1617 O O . VAL A 1 205 ? 8.358 7.472 14.766 1.00 49.84 205 VAL A O 1
ATOM 1620 N N . ALA A 1 206 ? 7.756 5.495 13.897 1.00 47.91 206 ALA A N 1
ATOM 1621 C CA . ALA A 1 206 ? 6.373 5.913 13.651 1.00 47.91 206 ALA A CA 1
ATOM 1622 C C . ALA A 1 206 ? 5.651 6.311 14.943 1.00 47.91 206 ALA A C 1
ATOM 1624 O O . ALA A 1 206 ? 4.917 7.285 14.925 1.00 47.91 206 ALA A O 1
ATOM 1625 N N . VAL A 1 207 ? 5.946 5.683 16.087 1.00 53.75 207 VAL A N 1
ATOM 1626 C CA . VAL A 1 207 ? 5.401 6.096 17.397 1.00 53.75 207 VAL A CA 1
ATOM 1627 C C . VAL A 1 207 ? 5.774 7.538 17.763 1.00 53.75 207 VAL A C 1
ATOM 1629 O O . VAL A 1 207 ? 5.026 8.203 18.476 1.00 53.75 207 VAL A O 1
ATOM 1632 N N . GLN A 1 208 ? 6.884 8.072 17.239 1.00 53.78 208 GLN A N 1
ATOM 1633 C CA . GLN A 1 208 ? 7.263 9.477 17.442 1.00 53.78 208 GLN A CA 1
ATOM 1634 C C . GLN A 1 208 ? 6.402 10.452 16.619 1.00 53.78 208 GLN A C 1
ATOM 1636 O O . GLN A 1 208 ? 6.392 11.651 16.905 1.00 53.78 208 GLN A O 1
ATOM 1641 N N . HIS A 1 209 ? 5.690 9.965 15.597 1.00 51.28 209 HIS A N 1
ATOM 1642 C CA . HIS A 1 209 ? 4.979 10.794 14.619 1.00 51.28 209 HIS A CA 1
ATOM 1643 C C . HIS A 1 209 ? 3.493 10.437 14.417 1.00 51.28 209 HIS A C 1
ATOM 1645 O O . HIS A 1 209 ? 2.749 11.301 13.964 1.00 51.28 209 HIS A O 1
ATOM 1651 N N . GLN A 1 210 ? 3.053 9.232 14.793 1.00 60.47 210 GLN A N 1
ATOM 1652 C CA . GLN A 1 210 ? 1.694 8.693 14.664 1.00 60.47 210 GLN A CA 1
ATOM 1653 C C . GLN A 1 210 ? 1.137 8.387 16.060 1.00 60.47 210 GLN A C 1
ATOM 1655 O O . GLN A 1 210 ? 1.234 7.273 16.571 1.00 60.47 210 GLN A O 1
ATOM 1660 N N . SER A 1 211 ? 0.590 9.408 16.715 1.00 65.62 211 SER A N 1
ATOM 1661 C CA . SER A 1 211 ? 0.013 9.277 18.064 1.00 65.62 211 SER A CA 1
ATOM 1662 C C . SER A 1 211 ? -1.437 9.748 18.147 1.00 65.62 211 SER A C 1
ATOM 1664 O O . SER A 1 211 ? -2.100 9.533 19.165 1.00 65.62 211 SER A O 1
ATOM 1666 N N . GLU A 1 212 ? -1.947 10.375 17.087 1.00 73.56 212 GLU A N 1
ATOM 1667 C CA . GLU A 1 212 ? -3.293 10.935 17.067 1.00 73.56 212 GLU A CA 1
ATOM 1668 C C . GLU A 1 212 ? -4.329 9.827 16.867 1.00 73.56 212 GLU A C 1
ATOM 1670 O O . GLU A 1 212 ? -5.392 9.864 17.489 1.00 73.56 212 GLU A O 1
ATOM 1675 N N . TRP A 1 213 ? -4.001 8.785 16.097 1.00 79.00 213 TRP A N 1
ATOM 1676 C CA . TRP A 1 213 ? -4.895 7.656 15.836 1.00 79.00 213 TRP A CA 1
ATOM 1677 C C . TRP A 1 213 ? -5.386 6.950 17.097 1.00 79.00 213 TRP A C 1
ATOM 1679 O O . TRP A 1 213 ? -6.569 6.614 17.220 1.00 79.00 213 TRP A O 1
ATOM 1689 N N . ALA A 1 214 ? -4.513 6.829 18.096 1.00 81.00 214 ALA A N 1
ATOM 1690 C CA . ALA A 1 214 ? -4.852 6.230 19.377 1.00 81.00 214 ALA A CA 1
ATOM 1691 C C . ALA A 1 214 ? -5.790 7.095 20.246 1.00 81.00 214 ALA A C 1
ATOM 1693 O O . ALA A 1 214 ? -6.349 6.604 21.238 1.00 81.00 214 ALA A O 1
ATOM 1694 N N . ARG A 1 215 ? -5.958 8.385 19.917 1.00 81.25 215 ARG A N 1
ATOM 1695 C CA . ARG A 1 215 ? -6.861 9.302 20.633 1.00 81.25 215 ARG A CA 1
ATOM 1696 C C . ARG A 1 215 ? -8.307 9.171 20.177 1.00 81.25 215 ARG A C 1
ATOM 1698 O O . ARG A 1 215 ? -9.200 9.295 21.009 1.00 81.25 215 ARG A O 1
ATOM 1705 N N . TYR A 1 216 ? -8.536 8.931 18.887 1.00 83.81 216 TYR A N 1
ATOM 1706 C CA . TYR A 1 216 ? -9.886 8.835 18.321 1.00 83.81 216 TYR A CA 1
ATOM 1707 C C . TYR A 1 216 ? -10.354 7.396 18.070 1.00 83.81 216 TYR A C 1
ATOM 1709 O O . TYR A 1 216 ? -11.545 7.172 17.850 1.00 83.81 216 TYR A O 1
ATOM 1717 N N . GLY A 1 217 ? -9.447 6.416 18.092 1.00 86.06 217 GLY A N 1
ATOM 1718 C CA . GLY A 1 217 ? -9.796 5.009 17.935 1.00 86.06 217 GLY A CA 1
ATOM 1719 C C . GLY A 1 217 ? -10.537 4.426 19.143 1.00 86.06 217 GLY A C 1
ATOM 1720 O O . GLY A 1 217 ? -10.328 4.808 20.298 1.00 86.06 217 GLY A O 1
ATOM 1721 N N . LYS A 1 218 ? -11.403 3.448 18.876 1.00 91.56 218 LYS A N 1
ATOM 1722 C CA . LYS A 1 218 ? -12.109 2.683 19.903 1.00 91.56 218 LYS A CA 1
ATOM 1723 C C . LYS A 1 218 ? -11.135 1.722 20.581 1.00 91.56 218 LYS A C 1
ATOM 1725 O O . LYS A 1 218 ? -10.438 0.969 19.908 1.00 91.56 218 LYS A O 1
ATOM 1730 N N . ARG A 1 219 ? -11.091 1.744 21.915 1.00 90.50 219 ARG A N 1
ATOM 1731 C CA . ARG A 1 219 ? -10.133 0.966 22.715 1.00 90.50 219 ARG A CA 1
ATOM 1732 C C . ARG A 1 219 ? -10.747 -0.332 23.238 1.00 90.50 219 ARG A C 1
ATOM 1734 O O . ARG A 1 219 ? -11.849 -0.325 23.784 1.00 90.50 219 ARG A O 1
ATOM 1741 N N . TYR A 1 220 ? -9.985 -1.413 23.144 1.00 88.44 220 TYR A N 1
ATOM 1742 C CA . TYR A 1 220 ? -10.307 -2.738 23.661 1.00 88.44 220 TYR A CA 1
ATOM 1743 C C . TYR A 1 220 ? -9.162 -3.205 24.571 1.00 88.44 220 TYR A C 1
ATOM 1745 O O . TYR A 1 220 ? -8.092 -3.553 24.066 1.00 88.44 220 TYR A O 1
ATOM 1753 N N . PRO A 1 221 ? -9.337 -3.191 25.904 1.00 85.50 221 PRO A N 1
ATOM 1754 C CA . PRO A 1 221 ? -8.291 -3.598 26.836 1.00 85.50 221 PRO A CA 1
ATOM 1755 C C . PRO A 1 221 ? -7.839 -5.042 26.597 1.00 85.50 221 PRO A C 1
ATOM 1757 O O . PRO A 1 221 ? -8.664 -5.948 26.472 1.00 85.50 221 PRO A O 1
ATOM 1760 N N . VAL A 1 222 ? -6.525 -5.264 26.575 1.00 82.56 222 VAL A N 1
ATOM 1761 C CA . VAL A 1 222 ? -5.938 -6.604 26.537 1.00 82.56 222 VAL A CA 1
ATOM 1762 C C . VAL A 1 222 ? -5.692 -7.029 27.979 1.00 82.56 222 VAL A C 1
ATOM 1764 O O . VAL 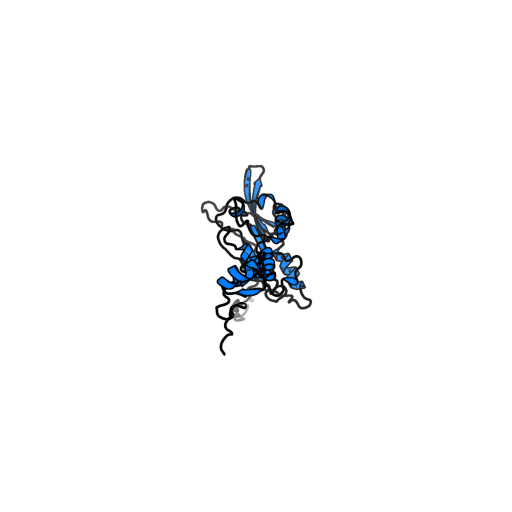A 1 222 ? -4.789 -6.524 28.641 1.00 82.56 222 VAL A O 1
ATOM 1767 N N . ALA A 1 223 ? -6.518 -7.940 28.493 1.00 72.62 223 ALA A N 1
ATOM 1768 C CA . ALA A 1 223 ? -6.274 -8.525 29.805 1.00 72.62 223 ALA A CA 1
ATOM 1769 C C . ALA A 1 223 ? -5.034 -9.428 29.740 1.00 72.62 223 ALA A C 1
ATOM 1771 O O . ALA A 1 223 ? -4.957 -10.324 28.895 1.00 72.62 223 ALA A O 1
ATOM 1772 N N . ALA A 1 224 ? -4.082 -9.224 30.649 1.00 56.56 224 ALA A N 1
ATOM 1773 C CA . ALA A 1 224 ? -3.062 -10.227 30.908 1.00 56.56 224 ALA A CA 1
ATOM 1774 C C . ALA A 1 224 ? -3.761 -11.452 31.514 1.00 56.56 224 ALA A C 1
ATOM 1776 O O . ALA A 1 224 ? -4.421 -11.343 32.545 1.00 56.56 224 ALA A O 1
ATOM 1777 N N . LYS A 1 225 ? -3.666 -12.615 30.861 1.00 47.75 225 LYS A N 1
ATOM 1778 C CA . LYS A 1 225 ? -3.979 -13.876 31.536 1.00 47.75 225 LYS A CA 1
ATOM 1779 C C . LYS A 1 225 ? -2.795 -14.218 32.425 1.00 47.75 225 LYS A C 1
ATOM 1781 O O . LYS A 1 225 ? -1.674 -14.332 31.932 1.00 47.75 225 LYS A O 1
ATOM 1786 N N . ASP A 1 226 ? -3.060 -14.398 33.710 1.00 42.28 226 ASP A N 1
ATOM 1787 C CA . ASP A 1 226 ? -2.074 -14.884 34.665 1.00 42.28 226 ASP A CA 1
ATOM 1788 C C . ASP A 1 226 ? -1.438 -16.189 34.145 1.00 42.28 226 ASP A C 1
ATOM 1790 O O . ASP A 1 226 ? -2.122 -17.189 33.925 1.00 42.28 226 ASP A O 1
ATOM 1794 N N . GLY A 1 227 ? -0.120 -16.179 33.926 1.00 42.31 227 GLY A N 1
ATOM 1795 C CA . GLY A 1 227 ? 0.692 -17.401 33.895 1.00 42.31 227 GLY A CA 1
ATOM 1796 C C . GLY A 1 227 ? 1.012 -18.071 32.551 1.00 42.31 227 GLY A C 1
ATOM 1797 O O . GLY A 1 227 ? 1.700 -19.087 32.572 1.00 42.31 227 GLY A O 1
ATOM 1798 N N . MET A 1 228 ? 0.625 -17.542 31.386 1.00 34.84 228 MET A N 1
ATOM 1799 C CA . MET A 1 228 ? 1.160 -18.029 30.098 1.00 34.84 228 MET A CA 1
ATOM 1800 C C . MET A 1 228 ? 1.493 -16.861 29.175 1.00 34.84 228 MET A C 1
ATOM 1802 O O . MET A 1 228 ? 0.621 -16.069 28.835 1.00 34.84 228 MET A O 1
ATOM 1806 N N . GLY A 1 229 ? 2.757 -16.777 28.747 1.00 34.66 229 GLY A N 1
ATOM 1807 C CA . GLY A 1 229 ? 3.277 -15.806 27.777 1.00 34.66 229 GLY A CA 1
ATOM 1808 C C . GLY A 1 229 ? 2.755 -16.024 26.352 1.00 34.66 229 GLY A C 1
ATOM 1809 O O . GLY A 1 229 ? 3.538 -16.154 25.419 1.00 34.66 229 GLY A O 1
ATOM 1810 N N . GLY A 1 230 ? 1.434 -16.089 26.194 1.00 35.75 230 GLY A N 1
ATOM 1811 C CA . GLY A 1 230 ? 0.726 -16.129 24.924 1.00 35.75 230 GLY A CA 1
ATOM 1812 C C . GLY A 1 230 ? -0.424 -15.128 24.962 1.00 35.75 230 GLY A C 1
ATOM 1813 O O . GLY A 1 230 ? -1.334 -15.244 25.783 1.00 35.75 230 GLY A O 1
ATOM 1814 N N . LEU A 1 231 ? -0.367 -14.128 24.081 1.00 42.09 231 LEU A N 1
ATOM 1815 C CA . LEU A 1 231 ? -1.411 -13.122 23.890 1.00 42.09 231 LEU A CA 1
ATOM 1816 C C . LEU A 1 231 ? -2.719 -13.811 23.472 1.00 42.09 231 LEU A C 1
ATOM 1818 O O . LEU A 1 231 ? -2.897 -14.187 22.319 1.00 42.09 231 LEU A O 1
ATOM 1822 N N . CYS A 1 232 ? -3.647 -13.970 24.412 1.00 32.12 232 CYS A N 1
ATOM 1823 C CA . CYS A 1 232 ? -5.011 -14.398 24.128 1.00 32.12 232 CYS A CA 1
ATOM 1824 C C . CYS A 1 232 ? -5.927 -13.183 24.287 1.00 32.12 232 CYS A C 1
ATOM 1826 O O . CYS A 1 232 ? -6.469 -12.937 25.365 1.00 32.12 232 CYS A O 1
ATOM 1828 N N . ALA A 1 233 ? -6.097 -12.404 23.216 1.00 39.53 233 ALA A N 1
ATOM 1829 C CA . ALA A 1 233 ? -7.145 -11.395 23.174 1.00 39.53 233 ALA A CA 1
ATOM 1830 C C . ALA A 1 233 ? -8.495 -12.119 23.136 1.00 39.53 233 ALA A C 1
ATOM 1832 O O . ALA A 1 233 ? -8.896 -12.671 22.113 1.00 39.53 233 ALA A O 1
ATOM 1833 N N . THR A 1 234 ? -9.210 -12.141 24.259 1.00 33.66 234 THR A N 1
ATOM 1834 C CA . THR A 1 234 ? -10.616 -12.555 24.253 1.00 33.66 234 THR A CA 1
ATOM 1835 C C . THR A 1 234 ? -11.417 -11.393 23.667 1.00 33.66 234 THR A C 1
ATOM 1837 O O . THR A 1 234 ? -11.959 -10.567 24.395 1.00 33.66 234 THR A O 1
ATOM 1840 N N . ALA A 1 235 ? -11.446 -11.282 22.338 1.00 37.28 235 ALA A N 1
ATOM 1841 C CA . ALA A 1 235 ? -12.305 -10.344 21.623 1.00 37.28 235 ALA A CA 1
ATOM 1842 C C . ALA A 1 235 ? -13.757 -10.849 21.664 1.00 37.28 235 ALA A C 1
ATOM 1844 O O . ALA A 1 235 ? -14.335 -11.252 20.655 1.00 37.28 235 ALA A O 1
ATOM 1845 N N . ALA A 1 236 ? -14.359 -10.857 22.854 1.00 31.73 236 ALA A N 1
ATOM 1846 C CA . ALA A 1 236 ? -15.793 -11.039 23.009 1.00 31.73 236 ALA A CA 1
ATOM 1847 C C . ALA A 1 236 ? -16.492 -9.774 22.479 1.00 31.73 236 ALA A C 1
ATOM 1849 O O . ALA A 1 236 ? -16.769 -8.845 23.230 1.00 31.73 236 ALA A O 1
ATOM 1850 N N . GLY A 1 237 ? -16.703 -9.702 21.161 1.00 30.81 237 GLY A N 1
ATOM 1851 C CA . GLY A 1 237 ? -17.526 -8.650 20.556 1.00 30.81 237 GLY A CA 1
ATOM 1852 C C . GLY A 1 237 ? -17.205 -8.229 19.123 1.00 30.81 237 GLY A C 1
ATOM 1853 O O . GLY A 1 237 ? -17.998 -7.488 18.555 1.00 30.81 237 GLY A O 1
ATOM 1854 N N . VAL A 1 238 ? -16.109 -8.686 18.504 1.00 38.44 238 VAL A N 1
ATOM 1855 C CA . VAL A 1 238 ? -15.731 -8.222 17.145 1.00 38.44 238 VAL A CA 1
ATOM 1856 C C . VAL A 1 238 ? -16.379 -9.059 16.021 1.00 38.44 238 VAL A C 1
ATOM 1858 O O . VAL A 1 238 ? -16.403 -8.641 14.871 1.00 38.44 238 VAL A O 1
ATOM 1861 N N . VAL A 1 239 ? -17.007 -10.202 16.336 1.00 32.06 239 VAL A N 1
ATOM 1862 C CA . VAL A 1 239 ? -17.648 -11.083 15.333 1.00 32.06 239 VAL A CA 1
ATOM 1863 C C . VAL A 1 239 ? -19.037 -11.554 15.787 1.00 32.06 239 VAL A C 1
ATOM 1865 O O . VAL A 1 239 ? -19.280 -12.743 15.948 1.00 32.06 239 VAL A O 1
ATOM 1868 N N . HIS A 1 240 ? -19.967 -10.638 16.059 1.00 29.70 240 HIS A N 1
ATOM 1869 C CA . HIS A 1 240 ? -21.395 -10.977 16.206 1.00 29.70 240 HIS A CA 1
ATOM 1870 C C . HIS A 1 240 ? -22.217 -10.107 15.254 1.00 29.70 240 HIS A C 1
ATOM 1872 O O . HIS A 1 240 ? -22.818 -9.113 15.645 1.00 29.70 240 HIS A O 1
ATOM 1878 N N . GLY A 1 241 ? -22.192 -10.470 13.972 1.00 29.20 241 GLY A N 1
ATOM 1879 C CA . GLY A 1 241 ? -22.971 -9.782 12.939 1.00 29.20 241 GLY A CA 1
ATOM 1880 C C . GLY A 1 241 ? -22.989 -10.464 11.572 1.00 29.20 241 GLY A C 1
ATOM 1881 O O . GLY A 1 241 ? -23.436 -9.852 10.611 1.00 29.20 241 GLY A O 1
ATOM 1882 N N . TRP A 1 242 ? -22.513 -11.708 11.464 1.00 29.98 242 TRP A N 1
ATOM 1883 C CA . TRP A 1 242 ? -22.573 -12.486 10.227 1.00 29.98 242 TRP A CA 1
ATOM 1884 C C . TRP A 1 242 ? -23.382 -13.746 10.506 1.00 29.98 242 TRP A C 1
ATOM 1886 O O . TRP A 1 242 ? -22.977 -14.614 11.277 1.00 29.98 242 TRP A O 1
ATOM 1896 N N . GLY A 1 243 ? -24.595 -13.761 9.959 1.00 25.83 243 GLY A N 1
ATOM 1897 C CA . GLY A 1 243 ? -25.575 -14.807 10.180 1.00 25.83 243 GLY A CA 1
ATOM 1898 C C . GLY A 1 243 ? -25.081 -16.175 9.721 1.00 25.83 243 GLY A C 1
ATOM 1899 O O . GLY A 1 243 ? -24.581 -16.341 8.614 1.00 25.83 243 GLY A O 1
ATOM 1900 N N . THR A 1 244 ? -25.312 -17.167 10.571 1.00 29.12 244 THR A N 1
ATOM 1901 C CA . THR A 1 244 ? -25.543 -18.552 10.157 1.00 29.12 244 THR A CA 1
ATOM 1902 C C . THR A 1 244 ? -26.907 -18.954 10.702 1.00 29.12 244 THR A C 1
ATOM 1904 O O . THR A 1 244 ? -27.039 -19.634 11.713 1.00 29.12 244 THR A O 1
ATOM 1907 N N . GLU A 1 245 ? -27.960 -18.480 10.042 1.00 33.81 245 GLU A N 1
ATOM 1908 C CA . GLU A 1 245 ? -29.277 -19.094 10.160 1.00 33.81 245 GLU A CA 1
ATOM 1909 C C . GLU A 1 245 ? -29.364 -20.170 9.081 1.00 33.81 245 GLU A C 1
ATOM 1911 O O . GLU A 1 245 ? -29.696 -19.870 7.946 1.00 33.81 245 GLU A O 1
ATOM 1916 N N . HIS A 1 246 ? -29.036 -21.419 9.421 1.00 31.42 246 HIS A N 1
ATOM 1917 C CA . HIS A 1 246 ? -29.604 -22.580 8.738 1.00 31.42 246 HIS A CA 1
ATOM 1918 C C . HIS A 1 246 ? -29.636 -23.811 9.658 1.00 31.42 246 HIS A C 1
ATOM 1920 O O . HIS A 1 246 ? -28.634 -24.221 10.234 1.00 31.42 246 HIS A O 1
ATOM 1926 N N . ASN A 1 247 ? -30.835 -24.400 9.713 1.00 30.75 247 ASN A N 1
ATOM 1927 C CA . ASN A 1 247 ? -31.222 -25.720 10.216 1.00 30.75 247 ASN A CA 1
ATOM 1928 C C . ASN A 1 247 ? -31.186 -25.995 11.728 1.00 30.75 247 ASN A C 1
ATOM 1930 O O . ASN A 1 247 ? -30.329 -26.706 12.246 1.00 30.75 247 ASN A O 1
ATOM 1934 N N . LYS A 1 248 ? -32.280 -25.612 12.402 1.00 32.28 248 LYS A N 1
ATOM 1935 C CA . LYS A 1 248 ? -32.846 -26.455 13.468 1.00 32.28 248 LYS A CA 1
ATOM 1936 C C . LYS A 1 248 ? -33.746 -27.524 12.830 1.00 32.28 248 LYS A C 1
ATOM 1938 O O . LYS A 1 248 ? -34.642 -27.150 12.075 1.00 32.28 248 LYS A O 1
ATOM 1943 N N . PRO A 1 249 ? -33.572 -28.823 13.129 1.00 31.70 249 PRO A N 1
ATOM 1944 C CA . PRO A 1 249 ? -34.538 -29.833 12.723 1.00 31.70 249 PRO A CA 1
ATOM 1945 C C . PRO A 1 249 ? -35.863 -29.632 13.472 1.00 31.70 249 PRO A C 1
ATOM 1947 O O . PRO A 1 249 ? -35.894 -29.294 14.659 1.00 31.70 249 PRO A O 1
ATOM 1950 N N . ALA A 1 250 ? -36.957 -29.810 12.735 1.00 35.22 250 ALA A N 1
ATOM 1951 C CA . ALA A 1 250 ? -38.328 -29.668 13.198 1.00 35.22 250 ALA A CA 1
ATOM 1952 C C . ALA A 1 250 ? -38.621 -30.563 14.415 1.00 35.22 250 ALA A C 1
ATOM 1954 O O . ALA A 1 250 ? -38.287 -31.748 14.434 1.00 35.22 250 ALA A O 1
ATOM 1955 N N . ARG A 1 251 ? -39.289 -29.996 15.428 1.00 36.19 251 ARG A N 1
ATOM 1956 C CA . ARG A 1 251 ? -39.907 -30.774 16.510 1.00 36.19 251 ARG A CA 1
ATOM 1957 C C . ARG A 1 251 ? -41.078 -31.577 15.930 1.00 36.19 251 ARG A C 1
ATOM 1959 O O . ARG A 1 251 ? -41.917 -30.966 15.266 1.00 36.19 251 ARG A O 1
ATOM 1966 N N . PRO A 1 252 ? -41.201 -32.885 16.205 1.00 33.62 252 PRO A N 1
ATOM 1967 C CA . PRO A 1 252 ? -42.418 -33.598 15.874 1.00 33.62 252 PRO A CA 1
ATOM 1968 C C . PRO A 1 252 ? -43.565 -33.127 16.774 1.00 33.62 252 PRO A C 1
ATOM 1970 O O . PRO A 1 252 ? -43.441 -33.013 17.994 1.00 33.62 252 PRO A O 1
ATOM 1973 N N . SER A 1 253 ? -44.677 -32.831 16.111 1.00 35.72 253 SER A N 1
ATOM 1974 C CA . SER A 1 253 ? -46.008 -32.575 16.646 1.00 35.72 253 SER A CA 1
ATOM 1975 C C . SER A 1 253 ? -46.451 -33.676 17.612 1.00 35.72 253 SER A C 1
ATOM 1977 O O . SER A 1 253 ? -46.389 -34.859 17.273 1.00 35.72 253 SER A O 1
ATOM 1979 N N . GLY A 1 254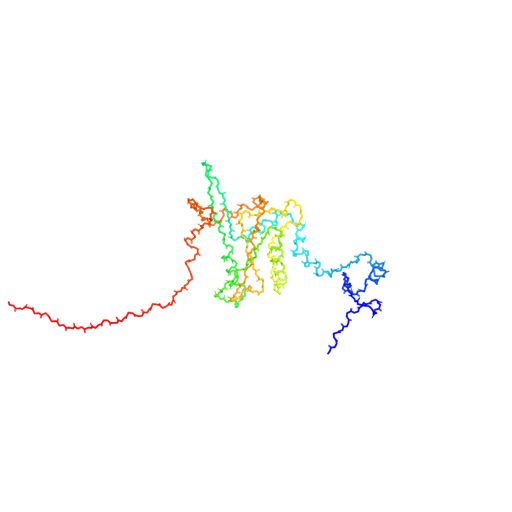 ? -46.923 -33.286 18.797 1.00 34.81 254 GLY A N 1
ATOM 1980 C CA . GLY A 1 254 ? -47.536 -34.211 19.749 1.00 34.81 254 GLY A CA 1
ATOM 1981 C C . GLY A 1 254 ? -48.864 -34.786 19.237 1.00 34.81 254 GLY A C 1
ATOM 1982 O O . GLY A 1 254 ? -49.512 -34.167 18.389 1.00 34.81 254 GLY A O 1
ATOM 1983 N N . PRO A 1 255 ? -49.312 -35.938 19.761 1.00 37.72 255 PRO A N 1
ATOM 1984 C CA . PRO A 1 255 ? -50.668 -36.402 19.543 1.00 37.72 255 PRO A CA 1
ATOM 1985 C C . PRO A 1 255 ? -51.625 -35.797 20.579 1.00 37.72 255 PRO A C 1
ATOM 1987 O O . PRO A 1 255 ? -51.413 -35.877 21.790 1.00 37.72 255 PRO A O 1
ATOM 1990 N N . ASN A 1 256 ? -52.712 -35.220 20.067 1.00 34.09 256 ASN A N 1
ATOM 1991 C CA . ASN A 1 256 ? -53.948 -34.976 20.801 1.00 34.09 256 ASN A CA 1
ATOM 1992 C C . ASN A 1 256 ? -54.538 -36.311 21.274 1.00 34.09 256 ASN A C 1
ATOM 1994 O O . ASN A 1 256 ? -54.808 -37.177 20.446 1.00 34.09 256 ASN A O 1
ATOM 1998 N N . HIS A 1 257 ? -54.863 -36.425 22.562 1.00 35.94 257 HIS A N 1
ATOM 1999 C CA . HIS A 1 257 ? -55.943 -37.304 23.001 1.00 35.94 257 HIS A CA 1
ATOM 2000 C C . HIS A 1 257 ? -56.769 -36.653 24.115 1.00 35.94 257 HIS A C 1
ATOM 2002 O O . HIS A 1 257 ? -56.309 -36.418 25.229 1.00 35.94 257 HIS A O 1
ATOM 2008 N N . HIS A 1 258 ? -58.025 -36.377 23.767 1.00 33.53 258 HIS A N 1
ATOM 2009 C CA . HIS A 1 258 ? -59.159 -36.239 24.671 1.00 33.53 258 HIS A CA 1
ATOM 2010 C C . HIS A 1 258 ? -59.325 -37.490 25.553 1.00 33.53 258 HIS A C 1
ATOM 2012 O O . HIS A 1 258 ? -59.395 -38.591 25.016 1.00 33.53 258 HIS A O 1
ATOM 2018 N N . SER A 1 259 ? -59.525 -37.315 26.862 1.00 34.28 259 SER A N 1
ATOM 2019 C CA . SER A 1 259 ? -60.693 -37.840 27.604 1.00 34.28 259 SER A CA 1
ATOM 2020 C C . SER A 1 259 ? -60.690 -37.225 29.017 1.00 34.28 259 SER A C 1
ATOM 2022 O O . SER A 1 259 ? -59.660 -37.157 29.673 1.00 34.28 259 SER A O 1
ATOM 2024 N N . GLN A 1 260 ? -61.686 -36.392 29.311 1.00 35.81 260 GLN A N 1
ATOM 2025 C CA . GLN A 1 260 ? -62.871 -36.671 30.136 1.00 35.81 260 GLN A CA 1
ATOM 2026 C C . GLN A 1 260 ? -62.671 -36.405 31.637 1.00 35.81 260 GLN A C 1
ATOM 2028 O O . GLN A 1 260 ? -61.983 -37.113 32.361 1.00 35.81 260 GLN A O 1
ATOM 2033 N N . ARG A 1 261 ? -63.360 -35.346 32.081 1.00 37.12 261 ARG A N 1
ATOM 2034 C CA . ARG A 1 261 ? -63.757 -35.103 33.466 1.00 37.12 261 ARG A CA 1
ATOM 2035 C C . ARG A 1 261 ? -64.819 -36.127 33.862 1.00 37.12 261 ARG A C 1
ATOM 2037 O O . ARG A 1 261 ? -65.832 -36.225 33.176 1.00 37.12 261 ARG A O 1
ATOM 2044 N N . THR A 1 262 ? -64.666 -36.732 35.030 1.00 38.53 262 THR A N 1
ATOM 2045 C CA . THR A 1 262 ? -65.786 -37.242 35.828 1.00 38.53 262 THR A CA 1
ATOM 2046 C C . THR A 1 262 ? -65.532 -36.901 37.290 1.00 38.53 262 THR A C 1
ATOM 2048 O O . THR A 1 262 ? -64.523 -37.312 37.854 1.00 38.53 262 THR A O 1
ATOM 2051 N N . ASN A 1 263 ? -66.415 -36.099 37.884 1.00 32.09 263 ASN A N 1
ATOM 2052 C CA . ASN A 1 263 ? -67.215 -36.536 39.028 1.00 32.09 263 ASN A CA 1
ATOM 2053 C C . ASN A 1 263 ? -68.284 -35.485 39.340 1.00 32.09 263 ASN A C 1
ATOM 2055 O O . ASN A 1 263 ? -67.992 -34.311 39.559 1.00 32.09 263 ASN A O 1
ATOM 2059 N N . ALA A 1 264 ? -69.532 -35.945 39.333 1.00 36.69 264 ALA A N 1
ATOM 2060 C CA . ALA A 1 264 ? -70.666 -35.293 39.957 1.00 36.69 264 ALA A CA 1
ATOM 2061 C C . ALA A 1 264 ? -71.310 -36.314 40.903 1.00 36.69 264 ALA A C 1
ATOM 2063 O O . ALA A 1 264 ? -71.552 -37.447 40.485 1.00 36.69 264 ALA A O 1
ATOM 2064 N N . ARG A 1 265 ? -71.635 -35.816 42.104 1.00 39.28 265 ARG A N 1
ATOM 2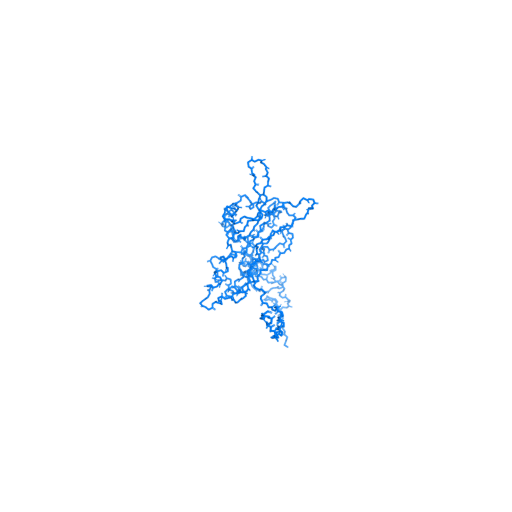065 C CA . ARG A 1 265 ? -72.202 -36.456 43.305 1.00 39.28 265 ARG A CA 1
ATOM 2066 C C . ARG A 1 265 ? -71.207 -37.116 44.247 1.00 39.28 265 ARG A C 1
ATOM 2068 O O . ARG A 1 265 ? -70.590 -38.128 43.868 1.00 39.28 265 ARG A O 1
#

Radius of gyration: 29.15 Å; chains: 1; bounding box: 104×54×79 Å